Protein AF-A0A853M5Z0-F1 (afdb_monomer_lite)

InterPro domains:
  IPR002789 Helicase HerA, central domain [PF01935] (45-84)
  IPR027417 P-loop containing nucleoside triphosphate hydrolase [G3DSA:3.40.50.300] (29-167)
  IPR027417 P-loop containing nucleoside triphosphate hydrolase [SSF52540] (10-168)

pLDDT: mean 83.66, std 14.55, range [32.97, 98.12]

Secondary structure (DSSP, 8-state):
-PPPPPPPPS-PPPS---HHHHT-TT-EEEETTEEE-GGGSSS--------TTSSHHHHHHHHHHHHHHH-TTPPP----SSS----TT------STT-S----TTPPP--TTT-SHHHHHHHHHHHHHHHTT--HHHHHHHHHHHHHHHHHTT--TT-GGGGGSPPP-HHHHHHHHHHHHHTT-HHHHHHHHHHHHHHTTS-------

Foldseek 3Di:
DDDDDDDDDPDDPPPDDPVVLCVDLVAHDPDPSDHQDCVVDPGSDDDDDDDPPPCSLVSVLSCQQCVCVNVVPDDDDDDDPPPPNDHPDDDDQDQWLPGLDFDFLQQWDLPLVQIFQQNSQLVVLVVLCVVLVDDPVLSVVSSVLSQVQCVVQVGDNVDSVSSPTDGDGVVSSLVSLVVVVVVPDPSSVVSCVRSVVVSSGRDDDDDDD

Structure (mmCIF, N/CA/C/O backbone):
data_AF-A0A853M5Z0-F1
#
_entry.id   AF-A0A853M5Z0-F1
#
loop_
_atom_site.group_PDB
_atom_site.id
_atom_site.type_symbol
_atom_site.label_atom_id
_atom_site.label_alt_id
_atom_site.label_comp_id
_atom_site.label_asym_id
_atom_site.label_entity_id
_atom_site.label_seq_id
_atom_site.pdbx_PDB_ins_code
_atom_site.Cartn_x
_atom_site.Cartn_y
_atom_site.Cartn_z
_atom_site.occupancy
_atom_site.B_iso_or_equiv
_atom_site.auth_seq_id
_atom_site.auth_comp_id
_atom_site.auth_asym_id
_atom_site.auth_atom_id
_atom_site.pdbx_PDB_model_num
ATOM 1 N N . MET A 1 1 ? 6.547 39.159 -34.497 1.00 50.81 1 MET A N 1
ATOM 2 C CA . MET A 1 1 ? 7.902 38.719 -34.100 1.00 50.81 1 MET A CA 1
ATOM 3 C C . MET A 1 1 ? 8.150 37.353 -34.719 1.00 50.81 1 MET A C 1
ATOM 5 O O . MET A 1 1 ? 7.245 36.531 -34.626 1.00 50.81 1 MET A O 1
ATOM 9 N N . PRO A 1 2 ? 9.285 37.117 -35.395 1.00 58.12 2 PRO A N 1
ATOM 10 C CA . PRO A 1 2 ? 9.570 35.815 -35.992 1.00 58.12 2 PRO A CA 1
ATOM 11 C C . PRO A 1 2 ? 9.733 34.763 -34.887 1.00 58.12 2 PRO A C 1
ATOM 13 O O . PRO A 1 2 ? 10.419 35.001 -33.892 1.00 58.12 2 PRO A O 1
ATOM 16 N N . SER A 1 3 ? 9.050 33.627 -35.035 1.00 65.44 3 SER A N 1
ATOM 17 C CA . SER A 1 3 ? 9.100 32.510 -34.090 1.00 65.44 3 SER A CA 1
ATOM 18 C C . SER A 1 3 ? 10.525 31.978 -33.985 1.00 65.44 3 SER A C 1
ATOM 20 O O . SER A 1 3 ? 11.146 31.653 -34.999 1.00 65.44 3 SER A O 1
ATOM 22 N N . LYS A 1 4 ? 11.040 31.884 -32.757 1.00 65.25 4 LYS A N 1
ATOM 23 C CA . LYS A 1 4 ? 12.365 31.327 -32.481 1.00 65.25 4 LYS A CA 1
ATOM 24 C C . LYS A 1 4 ? 12.426 29.887 -33.023 1.00 65.25 4 LYS A C 1
ATOM 26 O O . LYS A 1 4 ? 11.528 29.108 -32.698 1.00 65.25 4 LYS A O 1
ATOM 31 N N . PRO A 1 5 ? 13.427 29.534 -33.847 1.00 76.44 5 PRO A N 1
ATOM 32 C CA . PRO A 1 5 ? 13.523 28.197 -34.418 1.00 76.44 5 PRO A CA 1
ATOM 33 C C . PRO A 1 5 ? 13.713 27.159 -33.310 1.00 76.44 5 PRO A C 1
ATOM 35 O O . PRO A 1 5 ? 14.369 27.428 -32.298 1.00 76.44 5 PRO A O 1
ATOM 38 N N . LEU A 1 6 ? 13.113 25.984 -33.504 1.00 72.62 6 LEU A N 1
ATOM 39 C CA . LEU A 1 6 ? 13.291 24.856 -32.597 1.00 72.62 6 LEU A CA 1
ATOM 40 C C . LEU A 1 6 ? 14.778 24.464 -32.552 1.00 72.62 6 LEU A C 1
ATOM 42 O O . LEU A 1 6 ? 15.448 24.508 -33.589 1.00 72.62 6 LEU A O 1
ATOM 46 N N . PRO A 1 7 ? 15.310 24.099 -31.373 1.00 76.94 7 PRO A N 1
ATOM 47 C CA . PRO A 1 7 ? 16.674 23.609 -31.276 1.00 76.94 7 PRO A CA 1
ATOM 48 C C . PRO A 1 7 ? 16.834 22.330 -32.113 1.00 76.94 7 PRO A C 1
ATOM 50 O O . PRO A 1 7 ? 15.901 21.523 -32.181 1.00 76.94 7 PRO A O 1
ATOM 53 N N . PRO A 1 8 ? 18.000 22.129 -32.749 1.00 72.50 8 PRO A N 1
ATOM 54 C CA . PRO A 1 8 ? 18.264 20.906 -33.489 1.00 72.50 8 PRO A CA 1
ATOM 55 C C . PRO A 1 8 ? 18.197 19.694 -32.543 1.00 72.50 8 PRO A C 1
ATOM 57 O O . PRO A 1 8 ? 18.653 19.790 -31.398 1.00 72.50 8 PRO A O 1
ATOM 60 N N . PRO A 1 9 ? 17.624 18.559 -32.986 1.00 60.12 9 PRO A N 1
ATOM 61 C CA . PRO A 1 9 ? 17.550 17.353 -32.172 1.00 60.12 9 PRO A CA 1
ATOM 62 C C . PRO A 1 9 ? 18.964 16.883 -31.815 1.00 60.12 9 PRO A C 1
ATOM 64 O O . PRO A 1 9 ? 19.778 16.597 -32.689 1.00 60.12 9 PRO A O 1
ATOM 67 N N . VAL A 1 10 ? 19.252 16.833 -30.514 1.00 67.69 10 VAL A N 1
ATOM 68 C CA . VAL A 1 10 ? 20.565 16.431 -29.975 1.00 67.69 10 VAL A CA 1
ATOM 69 C C . VAL A 1 10 ? 20.734 14.910 -30.010 1.00 67.69 10 VAL A C 1
ATOM 71 O O . VAL A 1 10 ? 21.844 14.408 -30.154 1.00 67.69 10 VAL A O 1
ATOM 74 N N . LEU A 1 11 ? 19.628 14.170 -29.912 1.00 54.00 11 LEU A N 1
ATOM 75 C CA . LEU A 1 11 ? 19.619 12.715 -29.994 1.00 54.00 11 LEU A CA 1
ATOM 76 C C . LEU A 1 11 ? 19.384 12.296 -31.445 1.00 54.00 11 LEU A C 1
ATOM 78 O O . LEU A 1 11 ? 18.282 12.453 -31.972 1.00 54.00 11 LEU A O 1
ATOM 82 N N . GLN A 1 12 ? 20.422 11.764 -32.084 1.00 55.47 12 GLN A N 1
ATOM 83 C CA . GLN A 1 12 ? 20.262 11.011 -33.323 1.00 55.47 12 GLN A CA 1
ATOM 84 C C . GLN A 1 12 ? 19.962 9.551 -32.961 1.00 55.47 12 GLN A C 1
ATOM 86 O O . GLN A 1 12 ? 20.641 9.012 -32.085 1.00 55.47 12 GLN A O 1
ATOM 91 N N . PRO A 1 13 ? 18.966 8.896 -33.587 1.00 53.28 13 PRO A N 1
ATOM 92 C CA . PRO A 1 13 ? 18.766 7.463 -33.414 1.00 53.28 13 PRO A CA 1
ATOM 93 C C . PRO A 1 13 ? 20.070 6.734 -33.745 1.00 53.28 13 PRO A C 1
ATOM 95 O O . PRO A 1 13 ? 20.666 6.992 -34.793 1.00 53.28 13 PRO A O 1
ATOM 98 N N . THR A 1 14 ? 20.523 5.850 -32.856 1.00 58.91 14 THR A N 1
ATOM 99 C CA . THR A 1 14 ? 21.695 5.004 -33.096 1.00 58.91 14 THR A CA 1
ATOM 100 C C . THR A 1 14 ? 21.512 4.296 -34.438 1.00 58.91 14 THR A C 1
ATOM 102 O O . THR A 1 14 ? 20.544 3.560 -34.624 1.00 58.91 14 THR A O 1
ATOM 105 N N . GLN A 1 15 ? 22.409 4.562 -35.394 1.00 57.50 15 GLN A N 1
ATOM 106 C CA . GLN A 1 15 ? 22.234 4.204 -36.811 1.00 57.50 15 GLN A CA 1
ATOM 107 C C . GLN A 1 15 ? 22.224 2.688 -37.089 1.00 57.50 15 GLN A C 1
ATOM 109 O O . GLN A 1 15 ? 21.905 2.270 -38.198 1.00 57.50 15 GLN A O 1
ATOM 114 N N . SER A 1 16 ? 22.492 1.856 -36.084 1.00 58.84 16 SER A N 1
ATOM 115 C CA . SER A 1 16 ? 22.237 0.419 -36.129 1.00 58.84 16 SER A CA 1
ATOM 116 C C . SER A 1 16 ? 21.966 -0.096 -34.717 1.00 58.84 16 SER A C 1
ATOM 118 O O . SER A 1 16 ? 22.893 -0.296 -33.934 1.00 58.84 16 SER A O 1
ATOM 120 N N . LEU A 1 17 ? 20.695 -0.292 -34.374 1.00 59.84 17 LEU A N 1
ATOM 121 C CA . LEU A 1 17 ? 20.331 -1.114 -33.223 1.00 59.84 17 LEU A CA 1
ATOM 122 C C . LEU A 1 17 ? 20.592 -2.570 -33.618 1.00 59.84 17 LEU A C 1
ATOM 124 O O . LEU A 1 17 ? 19.877 -3.111 -34.461 1.00 59.84 17 LEU A O 1
ATOM 128 N N . ASP A 1 18 ? 21.625 -3.194 -33.053 1.00 67.31 18 ASP A N 1
ATOM 129 C CA . ASP A 1 18 ? 21.759 -4.644 -33.151 1.00 67.31 18 ASP A CA 1
ATOM 130 C C . ASP A 1 18 ? 20.650 -5.267 -32.298 1.00 67.31 18 ASP A C 1
ATOM 132 O O . ASP A 1 18 ? 20.705 -5.274 -31.069 1.00 67.31 18 ASP A O 1
ATOM 136 N N . LEU A 1 19 ? 19.600 -5.762 -32.958 1.00 65.25 19 LEU A N 1
ATOM 137 C CA . LEU A 1 19 ? 18.455 -6.385 -32.294 1.00 65.25 19 LEU A CA 1
ATOM 138 C C . LEU A 1 19 ? 18.862 -7.603 -31.447 1.00 65.25 19 LEU A C 1
ATOM 140 O O . LEU A 1 19 ? 18.117 -7.995 -30.549 1.00 65.25 19 LEU A O 1
ATOM 144 N N . ASN A 1 20 ? 20.050 -8.175 -31.678 1.00 66.44 20 ASN A N 1
ATOM 145 C CA . ASN A 1 20 ? 20.581 -9.250 -30.847 1.00 66.44 20 ASN A CA 1
ATOM 146 C C . ASN A 1 20 ? 20.963 -8.775 -29.434 1.00 66.44 20 ASN A C 1
ATOM 148 O O . ASN A 1 20 ? 20.887 -9.574 -28.504 1.00 66.44 20 ASN A O 1
ATOM 152 N N . GLU A 1 21 ? 21.302 -7.494 -29.230 1.00 64.75 21 GLU A N 1
ATOM 153 C CA . GLU A 1 21 ? 21.589 -6.950 -27.890 1.00 64.75 21 GLU A CA 1
ATOM 154 C C . GLU A 1 21 ? 20.338 -6.921 -26.995 1.00 64.75 21 GLU A C 1
ATOM 156 O O . GLU A 1 21 ? 20.448 -7.023 -25.774 1.00 64.75 21 GLU A O 1
ATOM 161 N N . PHE A 1 22 ? 19.140 -6.853 -27.584 1.00 62.91 22 PHE A N 1
ATOM 162 C CA . PHE A 1 22 ? 17.874 -6.910 -26.844 1.00 62.91 22 PHE A CA 1
ATOM 163 C C . PHE A 1 22 ? 17.492 -8.332 -26.424 1.00 62.91 22 PHE A C 1
ATOM 165 O O . PHE A 1 22 ? 16.788 -8.514 -25.438 1.00 62.91 22 PHE A O 1
ATOM 172 N N . ASN A 1 23 ? 17.997 -9.348 -27.128 1.00 63.94 23 ASN A N 1
ATOM 173 C CA . ASN A 1 23 ? 17.778 -10.759 -26.809 1.00 63.94 23 ASN A CA 1
ATOM 174 C C . ASN A 1 23 ? 18.947 -11.337 -25.998 1.00 63.94 23 ASN A C 1
ATOM 176 O O . ASN A 1 23 ? 19.405 -12.454 -26.248 1.00 63.94 23 ASN A O 1
ATOM 180 N N . ASN A 1 24 ? 19.455 -10.570 -25.030 1.00 69.38 24 ASN A N 1
ATOM 181 C CA . ASN A 1 24 ? 20.567 -10.999 -24.198 1.00 69.38 24 ASN A CA 1
ATOM 182 C C . ASN A 1 24 ? 20.066 -11.675 -22.904 1.00 69.38 24 ASN A C 1
ATOM 184 O O . ASN A 1 24 ? 19.430 -11.015 -22.080 1.00 69.38 24 ASN A O 1
ATOM 188 N N . PRO A 1 25 ? 20.396 -12.958 -22.647 1.00 69.31 25 PRO A N 1
ATOM 189 C CA . PRO A 1 25 ? 20.029 -13.626 -21.395 1.00 69.31 25 PRO A CA 1
ATOM 190 C C . PRO A 1 25 ? 20.713 -13.020 -20.155 1.00 69.31 25 PRO A C 1
ATOM 192 O O . PRO A 1 25 ? 20.347 -13.354 -19.031 1.00 69.31 25 PRO A O 1
ATOM 195 N N . GLN A 1 26 ? 21.708 -12.142 -20.335 1.00 76.44 26 GLN A N 1
ATOM 196 C CA . GLN A 1 26 ? 22.434 -11.497 -19.242 1.00 76.44 26 GLN A CA 1
ATOM 197 C C . GLN A 1 26 ? 21.585 -10.493 -18.455 1.00 76.44 26 GLN A C 1
ATOM 199 O O . GLN A 1 26 ? 21.905 -10.271 -17.292 1.00 76.44 26 GLN A O 1
ATOM 204 N N . GLY A 1 27 ? 20.524 -9.905 -19.023 1.00 87.94 27 GLY A N 1
ATOM 205 C CA . GLY A 1 27 ? 19.673 -8.926 -18.333 1.00 87.94 27 GLY A CA 1
ATOM 206 C C . GLY A 1 27 ? 18.953 -7.959 -19.274 1.00 87.94 27 GLY A C 1
ATOM 207 O O . GLY A 1 27 ? 19.058 -8.064 -20.491 1.00 87.94 27 GLY A O 1
ATOM 208 N N . ILE A 1 28 ? 18.242 -6.983 -18.706 1.00 90.75 28 ILE A N 1
ATOM 209 C CA . ILE A 1 28 ? 17.547 -5.929 -19.458 1.00 90.75 28 ILE A CA 1
ATOM 210 C C . ILE A 1 28 ? 18.556 -4.860 -19.880 1.00 90.75 28 ILE A C 1
ATOM 212 O O . ILE A 1 28 ? 19.229 -4.283 -19.025 1.00 90.75 28 ILE A O 1
ATOM 216 N N . LEU A 1 29 ? 18.654 -4.571 -21.177 1.00 88.44 29 LEU A N 1
ATOM 217 C CA . LEU A 1 29 ? 19.539 -3.532 -21.707 1.00 88.44 29 LEU A CA 1
ATOM 218 C C . LEU A 1 29 ? 19.079 -2.133 -21.254 1.00 88.44 29 LEU A C 1
ATOM 220 O O . LEU A 1 29 ? 17.962 -1.712 -21.548 1.00 88.44 29 LEU A O 1
ATOM 224 N N . LEU A 1 30 ? 19.954 -1.398 -20.563 1.00 86.38 30 LEU A N 1
ATOM 225 C CA . LEU A 1 30 ? 19.724 -0.011 -20.133 1.00 86.38 30 LEU A CA 1
ATOM 226 C C . LEU A 1 30 ? 20.326 1.035 -21.089 1.00 86.38 30 LEU A C 1
ATOM 228 O O . LEU A 1 30 ? 19.983 2.212 -20.993 1.00 86.38 30 LEU A O 1
ATOM 232 N N . GLY A 1 31 ? 21.218 0.614 -21.990 1.00 81.50 31 GLY A N 1
ATOM 233 C CA . GLY A 1 31 ? 21.988 1.468 -22.905 1.00 81.50 31 GLY A CA 1
ATOM 234 C C . GLY A 1 31 ? 23.485 1.149 -22.849 1.00 81.50 31 GLY A C 1
ATOM 235 O O . GLY A 1 31 ? 23.947 0.587 -21.863 1.00 81.50 31 GLY A O 1
ATOM 236 N N . ASP A 1 32 ? 24.240 1.460 -23.907 1.00 81.12 32 ASP A N 1
ATOM 237 C CA . ASP A 1 32 ? 25.709 1.321 -23.982 1.00 81.12 32 ASP A CA 1
ATOM 238 C C . ASP A 1 32 ? 26.273 -0.013 -23.443 1.00 81.12 32 ASP A C 1
ATOM 240 O O . ASP A 1 32 ? 27.247 -0.039 -22.691 1.00 81.12 32 ASP A O 1
ATOM 244 N N . LYS A 1 33 ? 25.649 -1.145 -23.808 1.00 79.12 33 LYS A N 1
ATOM 245 C CA . LYS A 1 33 ? 26.007 -2.501 -23.328 1.00 79.12 33 LYS A CA 1
ATOM 246 C C . LYS A 1 33 ? 25.943 -2.674 -21.801 1.00 79.12 33 LYS A C 1
ATOM 248 O O . LYS A 1 33 ? 26.537 -3.603 -21.254 1.00 79.12 33 LYS A O 1
ATOM 253 N N . CYS A 1 34 ? 25.209 -1.809 -21.110 1.00 85.19 34 CYS A N 1
ATOM 254 C CA . CYS A 1 34 ? 24.878 -1.942 -19.700 1.00 85.19 34 CYS A CA 1
ATOM 255 C C . CYS A 1 34 ? 23.594 -2.761 -19.552 1.00 85.19 34 CYS A C 1
ATOM 257 O O . CYS A 1 34 ? 22.547 -2.386 -20.083 1.00 85.19 34 CYS A O 1
ATOM 259 N N . TYR A 1 35 ? 23.669 -3.865 -18.811 1.00 89.56 35 TYR A N 1
ATOM 260 C CA . TYR A 1 35 ? 22.543 -4.764 -18.578 1.00 89.56 35 TYR A CA 1
ATOM 261 C C . TYR A 1 35 ? 22.184 -4.787 -17.099 1.00 89.56 35 TYR A C 1
ATOM 263 O O . TYR A 1 35 ? 23.051 -4.922 -16.235 1.00 89.56 35 TYR A O 1
ATOM 271 N N . TRP A 1 36 ? 20.892 -4.698 -16.810 1.00 91.25 36 TRP A N 1
ATOM 272 C CA . TRP A 1 36 ? 20.363 -4.851 -15.469 1.00 91.25 36 TRP A CA 1
ATOM 273 C C . TRP A 1 36 ? 19.709 -6.217 -15.297 1.00 91.25 36 TRP A C 1
ATOM 275 O O . TRP A 1 36 ? 18.723 -6.549 -15.955 1.00 91.25 36 TRP A O 1
ATOM 285 N N . ASN A 1 37 ? 20.261 -7.006 -14.377 1.00 91.75 37 ASN A N 1
ATOM 286 C CA . ASN A 1 37 ? 19.732 -8.306 -13.999 1.00 91.75 37 ASN A CA 1
ATOM 287 C C . ASN A 1 37 ? 19.536 -8.363 -12.482 1.00 91.75 37 ASN A C 1
ATOM 289 O O . ASN A 1 37 ? 20.517 -8.515 -11.748 1.00 91.75 37 ASN A O 1
ATOM 293 N N . PRO A 1 38 ? 18.290 -8.255 -11.989 1.00 91.12 38 PRO A N 1
ATOM 294 C CA . PRO A 1 38 ? 18.030 -8.261 -10.556 1.00 91.12 38 PRO A CA 1
ATOM 295 C C . PRO A 1 38 ? 18.420 -9.579 -9.872 1.00 91.12 38 PRO A C 1
ATOM 297 O O . PRO A 1 38 ? 18.648 -9.565 -8.669 1.00 91.12 38 PRO A O 1
ATOM 300 N N . ALA A 1 39 ? 18.536 -10.697 -10.602 1.00 90.19 39 ALA A N 1
ATOM 301 C CA . ALA A 1 39 ? 18.907 -11.994 -10.033 1.00 90.19 39 ALA A CA 1
ATOM 302 C C . ALA A 1 39 ? 20.413 -12.139 -9.749 1.00 90.19 39 ALA A C 1
ATOM 304 O O . ALA A 1 39 ? 20.808 -13.031 -9.003 1.00 90.19 39 ALA A O 1
ATOM 305 N N . LEU A 1 40 ? 21.252 -11.271 -10.325 1.00 90.75 40 LEU A N 1
ATOM 306 C CA . LEU A 1 40 ? 22.704 -11.261 -10.102 1.00 90.75 40 LEU A CA 1
ATOM 307 C C . LEU A 1 40 ? 23.136 -10.236 -9.042 1.00 90.75 40 LEU A C 1
ATOM 309 O O . LEU A 1 40 ? 24.326 -10.101 -8.759 1.00 90.75 40 LEU A O 1
ATOM 313 N N . LEU A 1 41 ? 22.186 -9.496 -8.465 1.00 89.25 41 LEU A N 1
ATOM 314 C CA . LEU A 1 41 ? 22.443 -8.424 -7.511 1.00 89.25 41 LEU A CA 1
ATOM 315 C C . LEU A 1 41 ? 21.927 -8.808 -6.118 1.00 89.25 41 LEU A C 1
ATOM 317 O O . LEU A 1 41 ? 20.848 -9.386 -6.014 1.00 89.25 41 LEU A O 1
ATOM 321 N N . PRO A 1 42 ? 22.620 -8.414 -5.032 1.00 89.81 42 PRO A N 1
ATOM 322 C CA . PRO A 1 42 ? 22.097 -8.582 -3.676 1.00 89.81 42 PRO A CA 1
ATOM 323 C C . PRO A 1 42 ? 20.735 -7.903 -3.473 1.00 89.81 42 PRO A C 1
ATOM 325 O O . PRO A 1 42 ? 19.900 -8.412 -2.735 1.00 89.81 42 PRO A O 1
ATOM 328 N N . ASN A 1 43 ? 20.513 -6.766 -4.145 1.00 89.62 43 ASN A N 1
ATOM 329 C CA . ASN A 1 43 ? 19.241 -6.051 -4.181 1.00 89.62 43 ASN A CA 1
ATOM 330 C C . ASN A 1 43 ? 18.931 -5.623 -5.621 1.00 89.62 43 ASN A C 1
ATOM 332 O O . ASN A 1 43 ? 19.670 -4.835 -6.211 1.00 89.62 43 ASN A O 1
ATOM 336 N N . GLY A 1 44 ? 17.808 -6.083 -6.169 1.00 90.00 44 GLY A N 1
ATOM 337 C CA . GLY A 1 44 ? 17.330 -5.719 -7.507 1.00 90.00 44 GLY A CA 1
ATOM 338 C C . GLY A 1 44 ? 16.602 -4.371 -7.560 1.00 90.00 44 GLY A C 1
ATOM 339 O O . GLY A 1 44 ? 15.566 -4.269 -8.206 1.00 90.00 44 GLY A O 1
ATOM 340 N N . HIS A 1 45 ? 17.058 -3.350 -6.833 1.00 92.75 45 HIS A N 1
ATOM 341 C CA . HIS A 1 45 ? 16.426 -2.026 -6.850 1.00 92.75 45 HIS A CA 1
ATOM 342 C C . HIS A 1 45 ? 17.048 -1.128 -7.921 1.00 92.75 45 HIS A C 1
ATOM 344 O O . HIS A 1 45 ? 18.255 -1.167 -8.148 1.00 92.75 45 HIS A O 1
ATOM 350 N N . VAL A 1 46 ? 16.222 -0.291 -8.554 1.00 91.56 46 VAL A N 1
ATOM 351 C CA . VAL A 1 46 ? 16.649 0.686 -9.565 1.00 91.56 46 VAL A CA 1
ATOM 352 C C . VAL A 1 46 ? 16.094 2.055 -9.198 1.00 91.56 46 VAL A C 1
ATOM 354 O O . VAL A 1 46 ? 14.919 2.181 -8.857 1.00 91.56 46 VAL A O 1
ATOM 357 N N . ALA A 1 47 ? 16.934 3.084 -9.297 1.00 92.94 47 ALA A N 1
ATOM 358 C CA . ALA A 1 47 ? 16.531 4.481 -9.197 1.00 92.94 47 ALA A CA 1
ATOM 359 C C . ALA A 1 47 ? 16.776 5.173 -10.544 1.00 92.94 47 ALA A C 1
ATOM 361 O O . ALA A 1 47 ? 17.903 5.201 -11.030 1.00 92.94 47 ALA A O 1
ATOM 362 N N . ILE A 1 48 ? 15.722 5.737 -11.140 1.00 92.50 48 ILE A N 1
ATOM 363 C CA . ILE A 1 48 ? 15.792 6.460 -12.417 1.00 92.50 48 ILE A CA 1
ATOM 364 C C . ILE A 1 48 ? 15.644 7.953 -12.126 1.00 92.50 48 ILE A C 1
ATOM 366 O O . ILE A 1 48 ? 14.595 8.403 -11.662 1.00 92.50 48 ILE A O 1
ATOM 370 N N . ILE A 1 49 ? 16.691 8.730 -12.398 1.00 94.00 49 ILE A N 1
ATOM 371 C CA . ILE A 1 49 ? 16.760 10.157 -12.065 1.00 94.00 49 ILE A CA 1
ATOM 372 C C . ILE A 1 49 ? 17.005 10.953 -13.345 1.00 94.00 49 ILE A C 1
ATOM 374 O O . ILE A 1 49 ? 17.851 10.599 -14.158 1.00 94.00 49 ILE A O 1
ATOM 378 N N . GLY A 1 50 ? 16.262 12.042 -13.526 1.00 92.56 50 GLY A N 1
ATOM 379 C CA . GLY A 1 50 ? 16.408 12.908 -14.690 1.00 92.56 50 GLY A CA 1
ATOM 380 C C . GLY A 1 50 ? 15.392 14.043 -14.704 1.00 92.56 50 GLY A C 1
ATOM 381 O O . GLY A 1 50 ? 14.361 13.992 -14.024 1.00 92.56 50 GLY A O 1
ATOM 382 N N . THR A 1 51 ? 15.671 15.078 -15.490 1.00 92.81 51 THR A N 1
ATOM 383 C CA . THR A 1 51 ? 14.788 16.238 -15.674 1.00 92.81 51 THR A CA 1
ATOM 384 C C . THR A 1 51 ? 13.490 15.857 -16.397 1.00 92.81 51 THR A C 1
ATOM 386 O O . THR A 1 51 ? 13.323 14.739 -16.895 1.00 92.81 51 THR A O 1
ATOM 389 N N . SER A 1 52 ? 12.500 16.753 -16.412 1.00 89.38 52 SER A N 1
ATOM 390 C CA . SER A 1 52 ? 11.287 16.527 -17.211 1.00 89.38 52 SER A CA 1
ATOM 391 C C . SER A 1 52 ? 11.649 16.338 -18.690 1.00 89.38 52 SER A C 1
ATOM 393 O O . SER A 1 52 ? 12.524 17.034 -19.199 1.00 89.38 52 SER A O 1
ATOM 395 N N . GLY A 1 53 ? 11.020 15.368 -19.360 1.00 89.75 53 GLY A N 1
ATOM 396 C CA . GLY A 1 53 ? 11.318 15.023 -20.756 1.00 89.75 53 GLY A CA 1
ATOM 397 C C . GLY A 1 53 ? 12.572 14.167 -20.984 1.00 89.75 53 GLY A C 1
ATOM 398 O O . GLY A 1 53 ? 12.829 13.784 -22.117 1.00 89.75 53 GLY A O 1
ATOM 399 N N . SER A 1 54 ? 13.328 13.794 -19.943 1.00 91.25 54 SER A N 1
ATOM 400 C CA . SER A 1 54 ? 14.566 13.003 -20.090 1.00 91.25 54 SER A CA 1
ATOM 401 C C . SER A 1 54 ? 14.357 11.510 -20.400 1.00 91.25 54 SER A C 1
ATOM 403 O O . SER A 1 54 ? 15.317 10.749 -20.365 1.00 91.25 54 SER A O 1
ATOM 405 N N . GLY A 1 55 ? 13.113 11.060 -20.606 1.00 91.19 55 GLY A N 1
ATOM 406 C CA . GLY A 1 55 ? 12.799 9.657 -20.904 1.00 91.19 55 GLY A CA 1
ATOM 407 C C . GLY A 1 55 ? 12.533 8.741 -19.700 1.00 91.19 55 GLY A C 1
ATOM 408 O O . GLY A 1 55 ? 12.391 7.544 -19.903 1.00 91.19 55 GLY A O 1
ATOM 409 N N . LYS A 1 56 ? 12.392 9.260 -18.467 1.00 93.12 56 LYS A N 1
ATOM 410 C CA . LYS A 1 56 ? 12.146 8.432 -17.258 1.00 93.12 56 LYS A CA 1
ATOM 411 C C . LYS A 1 56 ? 10.981 7.446 -17.409 1.00 93.12 56 LYS A C 1
ATOM 413 O O . LYS A 1 56 ? 11.150 6.264 -17.128 1.00 93.12 56 LYS A O 1
ATOM 418 N N . THR A 1 57 ? 9.822 7.931 -17.867 1.00 91.88 57 THR A N 1
ATOM 419 C CA . THR A 1 57 ? 8.639 7.100 -18.140 1.00 91.88 57 THR A CA 1
ATOM 420 C C . THR A 1 57 ? 8.979 6.003 -19.146 1.00 91.88 57 THR A C 1
ATOM 422 O O . THR A 1 57 ? 8.685 4.841 -18.897 1.00 91.88 57 THR A O 1
ATOM 425 N N . GLN A 1 58 ? 9.666 6.343 -20.241 1.00 91.50 58 GLN A N 1
ATOM 426 C CA . GLN A 1 58 ? 10.032 5.383 -21.282 1.00 91.50 58 GLN A C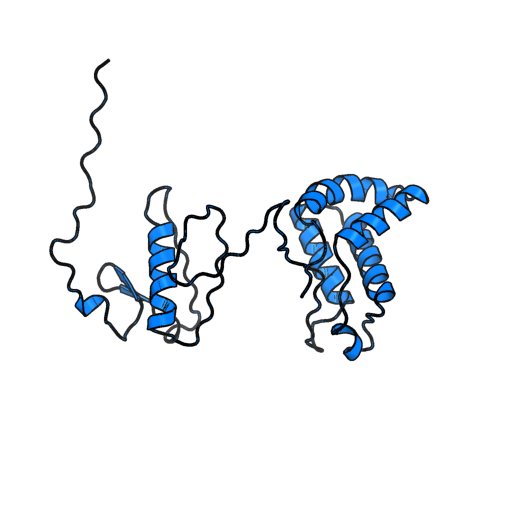A 1
ATOM 427 C C . GLN A 1 58 ? 10.987 4.300 -20.764 1.00 91.50 58 GLN A C 1
ATOM 429 O O . GLN A 1 58 ? 10.805 3.125 -21.074 1.00 91.50 58 GLN A O 1
ATOM 434 N N . THR A 1 59 ? 11.968 4.671 -19.936 1.00 92.00 59 THR A N 1
ATOM 435 C CA . THR A 1 59 ? 12.864 3.708 -19.283 1.00 92.00 59 THR A CA 1
ATOM 436 C C . THR A 1 59 ? 12.095 2.788 -18.336 1.00 92.00 59 THR A C 1
ATOM 438 O O . THR A 1 59 ? 12.313 1.579 -18.354 1.00 92.00 59 THR A O 1
ATOM 441 N N . LEU A 1 60 ? 11.163 3.325 -17.538 1.00 92.88 60 LEU A N 1
ATOM 442 C CA . LEU A 1 60 ? 10.346 2.517 -16.629 1.00 92.88 60 LEU A CA 1
ATOM 443 C C . LEU A 1 60 ? 9.431 1.547 -17.394 1.00 92.88 60 LEU A C 1
ATOM 445 O O . LEU A 1 60 ? 9.358 0.376 -17.024 1.00 92.88 60 LEU A O 1
ATOM 449 N N . LYS A 1 61 ? 8.808 2.000 -18.491 1.00 92.12 61 LYS A N 1
ATOM 450 C CA . LYS A 1 61 ? 8.028 1.145 -19.396 1.00 92.12 61 LYS A CA 1
ATOM 451 C C . LYS A 1 61 ? 8.870 0.017 -19.974 1.00 92.12 61 LYS A C 1
ATOM 453 O O . LYS A 1 61 ? 8.440 -1.128 -19.929 1.00 92.12 61 LYS A O 1
ATOM 458 N N . ALA A 1 62 ? 10.062 0.326 -20.489 1.00 90.62 62 ALA A N 1
ATOM 459 C CA . ALA A 1 62 ? 10.962 -0.674 -21.059 1.00 90.62 62 ALA A CA 1
ATOM 460 C C . ALA A 1 62 ? 11.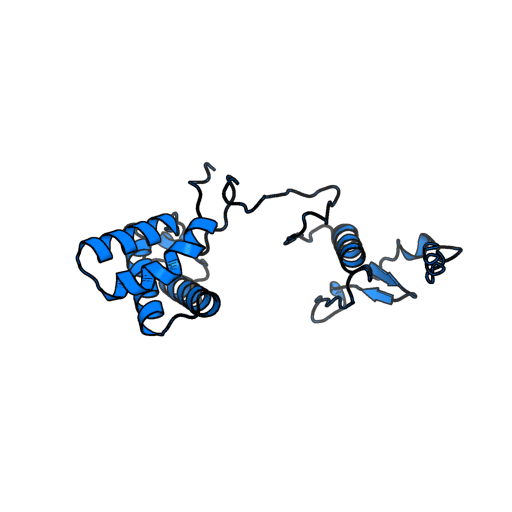342 -1.738 -20.017 1.00 90.62 62 ALA A C 1
ATOM 462 O O . ALA A 1 62 ? 11.214 -2.930 -20.278 1.00 90.62 62 ALA A O 1
ATOM 463 N N . LEU A 1 63 ? 11.704 -1.319 -18.799 1.00 92.62 63 LEU A N 1
ATOM 464 C CA . LEU A 1 63 ? 11.966 -2.242 -17.692 1.00 92.62 63 LEU A CA 1
ATOM 465 C C . LEU A 1 63 ? 10.750 -3.118 -17.370 1.00 92.62 63 LEU A C 1
ATOM 467 O O . LEU A 1 63 ? 10.868 -4.338 -17.278 1.00 92.62 63 LEU A O 1
ATOM 471 N N . ALA A 1 64 ? 9.576 -2.510 -17.200 1.00 92.69 64 ALA A N 1
ATOM 472 C CA . ALA A 1 64 ? 8.355 -3.235 -16.869 1.00 92.69 64 ALA A CA 1
ATOM 473 C C . ALA A 1 64 ? 7.914 -4.189 -17.993 1.00 92.69 64 ALA A C 1
ATOM 475 O O . ALA A 1 64 ? 7.361 -5.251 -17.710 1.00 92.69 64 ALA A O 1
ATOM 476 N N . TYR A 1 65 ? 8.178 -3.837 -19.250 1.00 91.38 65 TYR A N 1
ATOM 477 C CA . TYR A 1 65 ? 7.906 -4.667 -20.417 1.00 91.38 65 TYR A CA 1
ATOM 478 C C . TYR A 1 65 ? 8.847 -5.880 -20.506 1.00 91.38 65 TYR A C 1
ATOM 480 O O . TYR A 1 65 ? 8.388 -6.995 -20.752 1.00 91.38 65 TYR A O 1
ATOM 488 N N . GLU A 1 66 ? 10.144 -5.688 -20.249 1.00 90.88 66 GLU A N 1
ATOM 489 C CA . GLU A 1 66 ? 11.169 -6.733 -20.382 1.00 90.88 66 GLU A CA 1
ATOM 490 C C . GLU A 1 66 ? 11.237 -7.689 -19.179 1.00 90.88 66 GLU A C 1
ATOM 492 O O . GLU A 1 66 ? 11.482 -8.885 -19.341 1.00 90.88 66 GLU A O 1
ATOM 497 N N . LEU A 1 67 ? 10.956 -7.209 -17.961 1.00 91.31 67 LEU A N 1
ATOM 498 C CA . LEU A 1 67 ? 10.986 -8.014 -16.731 1.00 91.31 67 LEU A CA 1
ATOM 499 C C . LEU A 1 67 ? 10.284 -9.385 -16.826 1.00 91.31 67 LEU A C 1
ATOM 501 O O . LEU A 1 67 ? 10.919 -10.379 -16.483 1.00 91.31 67 LEU A O 1
ATOM 505 N N . PRO A 1 68 ? 9.021 -9.508 -17.275 1.00 90.56 68 PRO A N 1
ATOM 506 C CA . PRO A 1 68 ? 8.369 -10.815 -17.401 1.00 90.56 68 PRO A CA 1
ATOM 507 C C . PRO A 1 68 ? 8.977 -11.711 -18.480 1.00 90.56 68 PRO A C 1
ATOM 509 O O . PRO A 1 68 ? 8.809 -12.924 -18.408 1.00 90.56 68 PRO A O 1
ATOM 512 N N . ARG A 1 69 ? 9.658 -11.142 -19.481 1.00 88.12 69 ARG A N 1
ATOM 513 C CA . ARG A 1 69 ? 10.275 -11.908 -20.572 1.00 88.12 69 ARG A CA 1
ATOM 514 C C . ARG A 1 69 ? 11.509 -12.651 -20.067 1.00 88.12 69 ARG A C 1
ATOM 516 O O . ARG A 1 69 ? 11.721 -13.799 -20.443 1.00 88.12 69 ARG A O 1
ATOM 523 N N . LEU A 1 70 ? 12.271 -12.025 -19.169 1.00 88.62 70 LEU A N 1
ATOM 524 C CA . LEU A 1 70 ? 13.429 -12.639 -18.510 1.00 88.62 70 LEU A CA 1
ATOM 525 C C . LEU A 1 70 ? 13.053 -13.422 -17.244 1.00 88.62 70 LEU A C 1
ATOM 527 O O . LEU A 1 70 ? 13.680 -14.431 -16.930 1.00 88.62 70 LEU A O 1
ATOM 531 N N . PHE A 1 71 ? 12.016 -12.986 -16.524 1.00 90.19 71 PHE A N 1
ATOM 532 C CA . PHE A 1 71 ? 11.554 -13.595 -15.276 1.00 90.19 71 PHE A CA 1
ATOM 533 C C . PHE A 1 71 ? 10.056 -13.927 -15.366 1.00 90.19 71 PHE A C 1
ATOM 535 O O . PHE A 1 71 ? 9.235 -13.181 -14.830 1.00 90.19 71 PHE A O 1
ATOM 542 N N . PRO A 1 72 ? 9.669 -15.061 -15.982 1.00 89.00 72 PRO A N 1
ATOM 543 C CA . PRO A 1 72 ? 8.264 -15.390 -16.268 1.00 89.00 72 PRO A CA 1
ATOM 544 C C . PRO A 1 72 ? 7.319 -15.367 -15.059 1.00 89.00 72 PRO A C 1
ATOM 546 O O . PRO A 1 72 ? 6.128 -15.108 -15.200 1.00 89.00 72 PRO A O 1
ATOM 549 N N . ASN A 1 73 ? 7.847 -15.608 -13.857 1.00 90.19 73 ASN A N 1
ATOM 550 C CA . ASN A 1 73 ? 7.068 -15.654 -12.618 1.00 90.19 73 ASN A CA 1
ATOM 551 C C . ASN A 1 73 ? 7.001 -14.306 -11.874 1.00 90.19 73 ASN A C 1
ATOM 553 O O . ASN A 1 73 ? 6.422 -14.239 -10.786 1.00 90.19 73 ASN A O 1
ATOM 557 N N . ILE A 1 74 ? 7.603 -13.234 -12.405 1.00 90.81 74 ILE A N 1
ATOM 558 C CA . ILE A 1 74 ? 7.607 -11.931 -11.737 1.00 90.81 74 ILE A CA 1
ATOM 559 C C . ILE A 1 74 ? 6.226 -11.273 -11.808 1.00 90.81 74 ILE A C 1
ATOM 561 O O . ILE A 1 74 ? 5.609 -11.155 -12.868 1.00 90.81 74 ILE A O 1
ATOM 565 N N . LYS A 1 75 ? 5.738 -10.793 -10.661 1.00 91.56 75 LYS A N 1
ATOM 566 C CA . LYS A 1 75 ? 4.520 -9.978 -10.593 1.00 91.56 75 LYS A CA 1
ATOM 567 C C . LYS A 1 75 ? 4.890 -8.506 -10.710 1.00 91.56 75 LYS A C 1
ATOM 569 O O . LYS A 1 75 ? 5.773 -8.034 -9.999 1.00 91.56 75 LYS A O 1
ATOM 574 N N . ARG A 1 76 ? 4.189 -7.778 -11.580 1.00 91.44 76 ARG A N 1
ATOM 575 C CA . ARG A 1 76 ? 4.347 -6.328 -11.744 1.00 91.44 76 ARG A CA 1
ATOM 576 C C . ARG A 1 76 ? 3.194 -5.609 -11.062 1.00 91.44 76 ARG A C 1
ATOM 578 O O . ARG A 1 76 ? 2.037 -5.912 -11.334 1.00 91.44 76 ARG A O 1
ATOM 585 N N . ILE A 1 77 ? 3.523 -4.666 -10.187 1.00 93.44 77 ILE A N 1
ATOM 586 C CA . ILE A 1 77 ? 2.574 -3.723 -9.593 1.00 93.44 77 ILE A CA 1
ATOM 587 C C . ILE A 1 77 ? 3.091 -2.334 -9.940 1.00 93.44 77 ILE A C 1
ATOM 589 O O . ILE A 1 77 ? 4.235 -2.009 -9.625 1.00 93.44 77 ILE A O 1
ATOM 593 N N . ILE A 1 78 ? 2.266 -1.545 -10.620 1.00 92.25 78 ILE A N 1
ATOM 594 C CA . ILE A 1 78 ? 2.636 -0.224 -11.122 1.00 92.25 78 ILE A CA 1
ATOM 595 C C . ILE A 1 78 ? 1.715 0.800 -10.472 1.00 92.25 78 ILE A C 1
ATOM 597 O O . ILE A 1 78 ? 0.495 0.648 -10.494 1.00 92.25 78 ILE A O 1
ATOM 601 N N . ILE A 1 79 ? 2.315 1.828 -9.875 1.00 92.81 79 ILE A N 1
ATOM 602 C CA . ILE A 1 79 ? 1.602 2.995 -9.356 1.00 92.81 79 ILE A CA 1
ATOM 603 C C . ILE A 1 79 ? 1.784 4.102 -10.388 1.00 92.81 79 ILE A C 1
ATOM 605 O O . ILE A 1 79 ? 2.842 4.728 -10.451 1.00 92.81 79 ILE A O 1
ATOM 609 N N . ASP A 1 80 ? 0.763 4.299 -11.214 1.00 91.50 80 ASP A N 1
ATOM 610 C CA . ASP A 1 80 ? 0.777 5.270 -12.302 1.00 91.50 80 ASP A CA 1
ATOM 611 C C . ASP A 1 80 ? -0.087 6.488 -11.948 1.00 91.50 80 ASP A C 1
ATOM 613 O O . ASP A 1 80 ? -1.311 6.403 -11.861 1.00 91.50 80 ASP A O 1
ATOM 617 N N . TYR A 1 81 ? 0.566 7.627 -11.716 1.00 87.25 81 TYR A N 1
ATOM 618 C CA . TYR A 1 81 ? -0.104 8.891 -11.401 1.00 87.25 81 TYR A CA 1
ATOM 619 C C . TYR A 1 81 ? -0.570 9.657 -12.643 1.00 87.25 81 TYR A C 1
ATOM 621 O O . TYR A 1 81 ? -1.436 10.523 -12.523 1.00 87.25 81 TYR A O 1
ATOM 629 N N . HIS A 1 82 ? 0.016 9.386 -13.810 1.00 87.12 82 HIS A N 1
ATOM 630 C CA . HIS A 1 82 ? -0.246 10.132 -15.041 1.00 87.12 82 HIS A CA 1
ATOM 631 C C . HIS A 1 82 ? -1.101 9.347 -16.038 1.00 87.12 82 HIS A C 1
ATOM 633 O O . HIS A 1 82 ? -1.642 9.950 -16.961 1.00 87.12 82 HIS A O 1
ATOM 639 N N . GLY A 1 83 ? -1.263 8.040 -15.823 1.00 86.69 83 GLY A N 1
ATOM 640 C CA . GLY A 1 83 ? -1.925 7.145 -16.767 1.00 86.69 83 GLY A CA 1
ATOM 641 C C . GLY A 1 83 ? -1.107 6.966 -18.042 1.00 86.69 83 GLY A C 1
ATOM 642 O O . GLY A 1 83 ? -1.683 6.721 -19.094 1.00 86.69 83 GLY A O 1
ATOM 643 N N . ASP A 1 84 ? 0.208 7.178 -17.968 1.00 87.94 84 ASP A N 1
ATOM 644 C CA . ASP A 1 84 ? 1.089 7.225 -19.124 1.00 87.94 84 ASP A CA 1
ATOM 645 C C . ASP A 1 84 ? 1.920 5.956 -19.292 1.00 87.94 84 ASP A C 1
ATOM 647 O O . ASP A 1 84 ? 2.783 5.969 -20.159 1.00 87.94 84 ASP A O 1
ATOM 651 N N . GLN A 1 85 ? 1.702 4.881 -18.518 1.00 88.94 85 GLN A N 1
ATOM 652 C CA . GLN A 1 85 ? 2.468 3.626 -18.616 1.00 88.94 85 GLN A CA 1
ATOM 653 C C . GLN A 1 85 ? 2.001 2.712 -19.760 1.00 88.94 85 GLN A C 1
ATOM 655 O O . GLN A 1 85 ? 2.843 2.307 -20.564 1.00 88.94 85 GLN A O 1
ATOM 660 N N . GLU A 1 86 ? 0.695 2.462 -19.894 1.00 87.88 86 GLU A N 1
ATOM 661 C CA . GLU A 1 86 ? 0.050 1.771 -21.031 1.00 87.88 86 GLU A CA 1
ATOM 662 C C . GLU A 1 86 ? 0.777 0.486 -21.492 1.00 87.88 86 GLU A C 1
ATOM 664 O O . GLU A 1 86 ? 1.216 0.372 -22.641 1.00 87.88 86 GLU A O 1
ATOM 669 N N . LEU A 1 87 ? 0.970 -0.488 -20.596 1.00 90.56 87 LEU A N 1
ATOM 670 C CA . LEU A 1 87 ? 1.600 -1.763 -20.964 1.00 90.56 87 LEU A CA 1
ATOM 671 C C . LEU A 1 87 ? 0.593 -2.718 -21.643 1.00 90.56 87 LEU A C 1
ATOM 673 O O . LEU A 1 87 ? -0.563 -2.758 -21.235 1.00 90.56 87 LEU A O 1
ATOM 677 N N . PRO A 1 88 ? 1.010 -3.572 -22.604 1.00 87.19 88 PRO A N 1
ATOM 678 C CA . PRO A 1 88 ? 0.079 -4.403 -23.386 1.00 87.19 88 PRO A CA 1
ATOM 679 C C . PRO A 1 88 ? -0.838 -5.348 -22.586 1.00 87.19 88 PRO A C 1
ATOM 681 O O . PRO A 1 88 ? -1.958 -5.604 -23.014 1.00 87.19 88 PRO A O 1
ATOM 684 N N . ASP A 1 89 ? -0.381 -5.844 -21.430 1.00 85.56 89 ASP A N 1
ATOM 685 C CA . ASP A 1 89 ? -1.083 -6.864 -20.626 1.00 85.56 89 ASP A CA 1
ATOM 686 C C . ASP A 1 89 ? -1.524 -6.349 -19.243 1.00 85.56 89 ASP A C 1
ATOM 688 O O . ASP A 1 89 ? -1.663 -7.120 -18.286 1.00 85.56 89 ASP A O 1
ATOM 692 N N . GLU A 1 90 ? -1.666 -5.034 -19.077 1.00 88.56 90 GLU A N 1
ATOM 693 C CA . GLU A 1 90 ? -2.008 -4.470 -17.775 1.00 88.56 90 GLU A CA 1
ATOM 694 C C . GLU A 1 90 ? -3.486 -4.647 -17.405 1.00 88.56 90 GLU A C 1
ATOM 696 O O . GLU A 1 90 ? -4.399 -4.564 -18.226 1.00 88.56 90 GLU A O 1
ATOM 701 N N . LYS A 1 91 ? -3.728 -4.871 -16.110 1.00 91.44 91 LYS A N 1
ATOM 702 C CA . LYS A 1 91 ? -5.052 -4.735 -15.500 1.00 91.44 91 LYS A CA 1
ATOM 703 C C . LYS A 1 91 ? -5.059 -3.454 -14.683 1.00 91.44 91 LYS A C 1
ATOM 705 O O . LYS A 1 91 ? -4.468 -3.407 -13.605 1.00 91.44 91 LYS A O 1
ATOM 710 N N . CYS A 1 92 ? -5.721 -2.432 -15.208 1.00 89.81 92 CYS A N 1
ATOM 711 C CA . CYS A 1 92 ? -5.783 -1.119 -14.581 1.00 89.81 92 CYS A CA 1
ATOM 712 C C . CYS A 1 92 ? -6.948 -1.020 -13.598 1.00 89.81 92 CYS A C 1
ATOM 714 O O . CYS A 1 92 ? -8.109 -1.202 -13.958 1.00 89.81 92 CYS A O 1
ATOM 716 N N . PHE A 1 93 ? -6.626 -0.667 -12.356 1.00 89.38 93 PHE A N 1
ATOM 717 C CA . PHE A 1 93 ? -7.602 -0.342 -11.323 1.00 89.38 93 PHE A CA 1
ATOM 718 C C . PHE A 1 93 ? -7.488 1.150 -11.027 1.00 89.38 93 PHE A C 1
ATOM 720 O O . PHE A 1 93 ? -6.559 1.583 -10.348 1.00 89.38 93 PHE A O 1
ATOM 727 N N . SER A 1 94 ? -8.413 1.954 -11.559 1.00 87.44 94 SER A N 1
ATOM 728 C CA . SER A 1 94 ? -8.439 3.388 -11.250 1.00 87.44 94 SER A CA 1
ATOM 729 C C . SER A 1 94 ? -8.646 3.582 -9.749 1.00 87.44 94 SER A C 1
ATOM 731 O O . SER A 1 94 ? -9.529 2.958 -9.167 1.00 87.44 94 SER A O 1
ATOM 733 N N 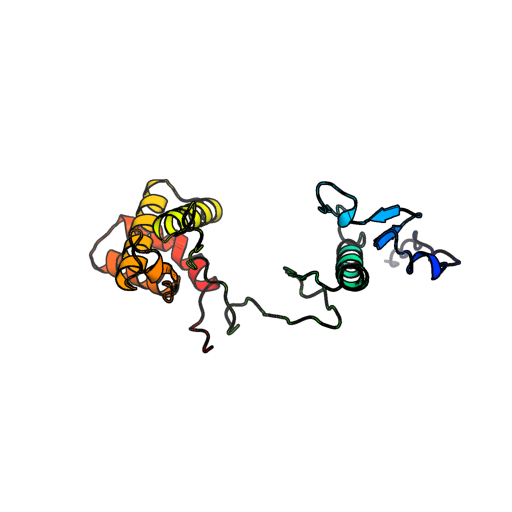. LEU A 1 95 ? -7.868 4.454 -9.114 1.00 84.69 95 LEU A N 1
ATOM 734 C CA . LEU A 1 95 ? -8.089 4.881 -7.732 1.00 84.69 95 LEU A CA 1
ATOM 735 C C . LEU A 1 95 ? -8.532 6.345 -7.760 1.00 84.69 95 LEU A C 1
ATOM 737 O O . LEU A 1 95 ? -7.727 7.266 -7.663 1.00 84.69 95 LEU A O 1
ATOM 741 N N . SER A 1 96 ? -9.829 6.555 -7.961 1.00 79.94 96 SER A N 1
ATOM 742 C CA . SER A 1 96 ? -10.465 7.876 -7.998 1.00 79.94 96 SER A CA 1
ATOM 743 C C . SER A 1 96 ? -11.752 7.864 -7.173 1.00 79.94 96 SER A C 1
ATOM 745 O O . SER A 1 96 ? -12.273 6.797 -6.855 1.00 79.94 96 SER A O 1
ATOM 747 N N . MET A 1 97 ? -12.305 9.036 -6.840 1.00 68.75 97 MET A N 1
ATOM 748 C CA . MET A 1 97 ? -13.521 9.135 -6.005 1.00 68.75 97 MET A CA 1
ATOM 749 C C . MET A 1 97 ? -14.753 8.434 -6.607 1.00 68.75 97 MET A C 1
ATOM 751 O O . MET A 1 97 ? -15.684 8.082 -5.880 1.00 68.75 97 MET A O 1
ATOM 755 N N . ASN A 1 98 ? -14.761 8.246 -7.929 1.00 74.94 98 ASN A N 1
ATOM 756 C CA . ASN A 1 98 ? -15.836 7.577 -8.662 1.00 74.94 98 ASN A CA 1
ATOM 757 C C . ASN A 1 98 ? -15.490 6.126 -9.021 1.00 74.94 98 ASN A C 1
ATOM 759 O O . ASN A 1 98 ? -16.294 5.449 -9.658 1.00 74.94 98 ASN A O 1
ATOM 763 N N . SER A 1 99 ? -14.300 5.652 -8.648 1.00 80.69 99 SER A N 1
ATOM 764 C CA . SER A 1 99 ? -13.899 4.279 -8.907 1.00 80.69 99 SER A CA 1
ATOM 765 C C . SER A 1 99 ? -14.605 3.315 -7.951 1.00 80.69 99 SER A C 1
ATOM 767 O O . SER A 1 99 ? -14.718 3.616 -6.761 1.00 80.69 99 SER A O 1
ATOM 769 N N . PRO A 1 100 ? -15.027 2.129 -8.424 1.00 79.31 100 PRO A N 1
ATOM 770 C CA . PRO A 1 100 ? -15.457 1.042 -7.546 1.00 79.31 100 PRO A CA 1
ATOM 771 C C . PRO A 1 100 ? -14.281 0.381 -6.803 1.00 79.31 100 PRO A C 1
ATOM 773 O O . PRO A 1 100 ? -14.495 -0.497 -5.969 1.00 79.31 100 PRO A O 1
ATOM 776 N N . HIS A 1 101 ? -13.037 0.758 -7.115 1.00 83.00 101 HIS A N 1
ATOM 777 C CA . HIS A 1 101 ? -11.831 0.199 -6.515 1.00 83.00 101 HIS A CA 1
ATOM 778 C C . HIS A 1 101 ? -11.242 1.139 -5.462 1.00 83.00 101 HIS A C 1
ATOM 780 O O . HIS A 1 101 ? -11.170 2.354 -5.646 1.00 83.00 101 HIS A O 1
ATOM 786 N N . GLY A 1 102 ? -10.758 0.552 -4.370 1.00 81.62 102 GLY A N 1
ATOM 787 C CA . GLY A 1 102 ? -10.087 1.261 -3.290 1.00 81.62 102 GLY A CA 1
ATOM 788 C C . GLY A 1 102 ? -9.128 0.344 -2.545 1.00 81.62 102 GLY A C 1
ATOM 789 O O . GLY A 1 102 ? -9.228 -0.880 -2.620 1.00 81.62 102 GLY A O 1
ATOM 790 N N . VAL A 1 103 ? -8.197 0.944 -1.811 1.00 85.62 103 VAL A N 1
ATOM 791 C CA . VAL A 1 103 ? -7.274 0.216 -0.936 1.00 85.62 103 VAL A CA 1
ATOM 792 C C . VAL A 1 103 ? -7.743 0.406 0.498 1.00 85.62 103 VAL A C 1
ATOM 794 O O . VAL A 1 103 ? -7.881 1.541 0.952 1.00 85.62 103 VAL A O 1
ATOM 797 N N . ASN A 1 104 ? -7.990 -0.692 1.214 1.00 90.19 104 ASN A N 1
ATOM 798 C CA . ASN A 1 104 ? -8.288 -0.628 2.639 1.00 90.19 104 ASN A CA 1
ATOM 799 C C . ASN A 1 104 ? -6.994 -0.812 3.450 1.00 90.19 104 ASN A C 1
ATOM 801 O O . ASN A 1 104 ? -6.503 -1.936 3.552 1.00 90.19 104 ASN A O 1
ATOM 805 N N . PRO A 1 105 ? -6.446 0.247 4.069 1.00 90.62 105 PRO A N 1
ATOM 806 C CA . PRO A 1 105 ? -5.239 0.128 4.878 1.00 90.62 105 PRO A CA 1
ATOM 807 C C . PRO A 1 105 ? -5.501 -0.550 6.230 1.00 90.62 105 PRO A C 1
ATOM 809 O O . PRO A 1 105 ? -4.564 -0.758 6.984 1.00 90.62 105 PRO A O 1
ATOM 812 N N . LEU A 1 106 ? -6.751 -0.883 6.567 1.00 94.94 106 LEU A N 1
ATOM 813 C CA . LEU A 1 106 ? -7.111 -1.617 7.784 1.00 94.94 106 LEU A CA 1
ATOM 814 C C . LEU A 1 106 ? -7.093 -3.144 7.586 1.00 94.94 106 LEU A C 1
ATOM 816 O O . LEU A 1 106 ? -7.502 -3.888 8.471 1.00 94.94 106 LEU A O 1
ATOM 820 N N . ILE A 1 107 ? -6.634 -3.633 6.430 1.00 93.44 107 ILE A N 1
ATOM 821 C CA . ILE A 1 107 ? -6.355 -5.061 6.246 1.00 93.44 107 ILE A CA 1
ATOM 822 C C . ILE A 1 107 ? -5.210 -5.464 7.177 1.00 93.44 107 ILE A C 1
ATOM 824 O O . ILE A 1 107 ? -4.202 -4.769 7.268 1.00 93.44 107 ILE A O 1
ATOM 828 N N . ILE A 1 108 ? -5.397 -6.577 7.884 1.00 93.12 108 ILE A N 1
ATOM 829 C CA . ILE A 1 108 ? -4.487 -7.056 8.922 1.00 93.12 108 ILE A CA 1
ATOM 830 C C . ILE A 1 108 ? -3.459 -8.004 8.312 1.00 93.12 108 ILE A C 1
ATOM 832 O O . ILE A 1 108 ? -3.821 -8.925 7.577 1.00 93.12 108 ILE A O 1
ATOM 836 N N . ASP A 1 109 ? -2.189 -7.808 8.667 1.00 87.94 109 ASP A N 1
ATOM 837 C CA . ASP A 1 109 ? -1.153 -8.813 8.441 1.00 87.94 109 ASP A CA 1
ATOM 838 C C . ASP A 1 109 ? -1.393 -10.029 9.351 1.00 87.94 109 ASP A C 1
ATOM 840 O O . ASP A 1 109 ? -1.575 -9.893 10.566 1.00 87.94 109 ASP A O 1
ATOM 844 N N . GLN A 1 110 ? -1.415 -11.217 8.747 1.00 87.50 110 GLN A N 1
ATOM 845 C CA . GLN A 1 110 ? -1.667 -12.487 9.423 1.00 87.50 110 GLN A CA 1
ATOM 846 C C . GLN A 1 110 ? -0.414 -13.091 10.070 1.00 87.50 110 GLN A C 1
ATOM 848 O O . GLN A 1 110 ? -0.521 -14.127 10.730 1.00 87.50 110 GLN A O 1
ATOM 853 N N . ASP A 1 111 ? 0.762 -12.474 9.913 1.00 86.81 111 ASP A N 1
ATOM 854 C CA . ASP A 1 111 ? 1.970 -12.922 10.600 1.00 86.81 111 ASP A CA 1
ATOM 855 C C . ASP A 1 111 ? 1.799 -12.834 12.124 1.00 86.81 111 ASP A C 1
ATOM 857 O O . ASP A 1 111 ? 1.698 -11.761 12.716 1.00 86.81 111 ASP A O 1
ATOM 861 N N . ALA A 1 112 ? 1.819 -13.986 12.793 1.00 73.44 112 ALA A N 1
ATOM 862 C CA . ALA A 1 112 ? 1.688 -14.070 14.242 1.00 73.44 112 ALA A CA 1
ATOM 863 C C . ALA A 1 112 ? 2.842 -13.388 15.004 1.00 73.44 112 ALA A C 1
ATOM 865 O O . ALA A 1 112 ? 2.689 -13.097 16.189 1.00 73.44 112 ALA A O 1
ATOM 866 N N . LYS A 1 113 ? 3.996 -13.142 14.364 1.00 77.19 113 LYS A N 1
ATOM 867 C CA . LYS A 1 113 ? 5.165 -12.514 15.005 1.00 77.19 113 LYS A CA 1
ATOM 868 C C . LYS A 1 113 ? 5.131 -10.985 14.992 1.00 77.19 113 LYS A C 1
ATOM 870 O O . LYS A 1 113 ? 5.809 -10.376 15.818 1.00 77.19 113 LYS A O 1
ATOM 875 N N . GLY A 1 114 ? 4.375 -10.372 14.081 1.00 77.88 114 GLY A N 1
ATOM 876 C CA . GLY A 1 114 ? 4.413 -8.920 13.858 1.00 77.88 114 GLY A CA 1
ATOM 877 C C . GLY A 1 114 ? 3.127 -8.294 13.316 1.00 77.88 114 GLY A C 1
ATOM 878 O O . GLY A 1 114 ? 3.121 -7.101 13.023 1.00 77.88 114 GLY A O 1
ATOM 879 N N . GLY A 1 115 ? 2.051 -9.068 13.187 1.00 87.25 115 GLY A N 1
ATOM 880 C CA . GLY A 1 115 ? 0.761 -8.633 12.667 1.00 87.25 115 GLY A CA 1
ATOM 881 C C . GLY A 1 115 ? -0.309 -8.407 13.739 1.00 87.25 115 GLY A C 1
ATOM 882 O O . GLY A 1 115 ? -0.042 -8.254 14.936 1.00 87.25 115 GLY A O 1
ATOM 883 N N . GLY A 1 116 ? -1.561 -8.393 13.291 1.00 94.19 116 GLY A N 1
ATOM 884 C CA . GLY A 1 116 ? -2.732 -8.251 14.155 1.00 94.19 116 GLY A CA 1
ATOM 885 C C . GLY A 1 116 ? -3.331 -6.842 14.228 1.00 94.19 116 GLY A C 1
ATOM 886 O O . GLY A 1 116 ? -2.705 -5.851 13.836 1.00 94.19 116 GLY A O 1
ATOM 887 N N . PRO A 1 117 ? -4.576 -6.733 14.730 1.00 96.38 117 PRO A N 1
ATOM 888 C CA . PRO A 1 117 ? -5.346 -5.489 14.720 1.00 96.38 117 PRO A CA 1
ATOM 889 C C . PRO A 1 117 ? -4.688 -4.347 15.503 1.00 96.38 117 PRO A C 1
ATOM 891 O O . PRO A 1 117 ? -4.820 -3.190 15.105 1.00 96.38 117 PRO A O 1
ATOM 894 N N . ALA A 1 118 ? -3.969 -4.640 16.593 1.00 94.94 118 ALA A N 1
ATOM 895 C CA . ALA A 1 118 ? -3.320 -3.607 17.401 1.00 94.94 118 ALA A CA 1
ATOM 896 C C . ALA A 1 118 ? -2.151 -2.945 16.652 1.00 94.94 118 ALA A C 1
ATOM 898 O O . ALA A 1 118 ? -2.089 -1.718 16.560 1.00 94.94 118 ALA A O 1
ATOM 899 N N . LEU A 1 119 ? -1.255 -3.750 16.068 1.00 94.62 119 LEU A N 1
ATOM 900 C CA . LEU A 1 119 ? -0.122 -3.244 15.289 1.00 94.62 119 LEU A CA 1
ATOM 901 C C . LEU A 1 119 ? -0.593 -2.558 14.004 1.00 94.62 119 LEU A C 1
ATOM 903 O O . LEU A 1 119 ? -0.085 -1.487 13.670 1.00 94.62 119 LEU A O 1
ATOM 907 N N . GLN A 1 120 ? -1.635 -3.089 13.356 1.00 96.06 120 GLN A N 1
ATOM 908 C CA . GLN A 1 120 ? -2.240 -2.443 12.193 1.00 96.06 120 GLN A CA 1
ATOM 909 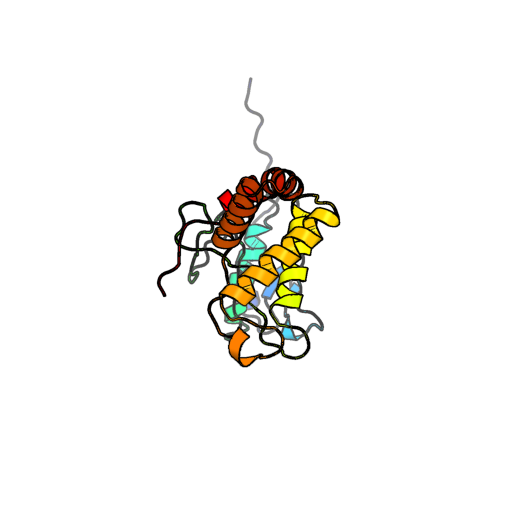C C . GLN A 1 120 ? -2.838 -1.072 12.545 1.00 96.06 120 GLN A C 1
ATOM 911 O O . GLN A 1 120 ? -2.631 -0.101 11.817 1.00 96.06 120 GLN A O 1
ATOM 916 N N . ALA A 1 121 ? -3.547 -0.956 13.676 1.00 96.38 121 ALA A N 1
ATOM 917 C CA . ALA A 1 121 ? -4.090 0.322 14.140 1.00 96.38 121 ALA A CA 1
ATOM 918 C C . ALA A 1 121 ? -2.986 1.362 14.389 1.00 96.38 121 ALA A C 1
ATOM 920 O O . ALA A 1 121 ? -3.126 2.510 13.967 1.00 96.38 121 ALA A O 1
ATOM 921 N N . ILE A 1 122 ? -1.879 0.957 15.022 1.00 95.75 122 ILE A N 1
ATOM 922 C CA . ILE A 1 122 ? -0.718 1.823 15.273 1.00 95.75 122 ILE A CA 1
ATOM 923 C C . ILE A 1 122 ? -0.071 2.262 13.953 1.00 95.75 122 ILE A C 1
ATOM 925 O O . ILE A 1 122 ? 0.144 3.455 13.747 1.00 95.75 122 ILE A O 1
ATOM 929 N N . ALA A 1 123 ? 0.191 1.332 13.031 1.00 94.94 123 ALA A N 1
ATOM 930 C CA . ALA A 1 123 ? 0.831 1.627 11.748 1.00 94.94 123 ALA A CA 1
ATOM 931 C C . ALA A 1 123 ? 0.010 2.607 10.894 1.00 94.94 123 ALA A C 1
ATOM 933 O O . ALA A 1 123 ? 0.547 3.561 10.316 1.00 94.94 123 ALA A O 1
ATOM 934 N N . VAL A 1 124 ? -1.310 2.413 10.850 1.00 94.62 124 VAL A N 1
ATOM 935 C CA . VAL A 1 124 ? -2.226 3.308 10.136 1.00 94.62 124 VAL A CA 1
ATOM 936 C C . VAL A 1 124 ? -2.312 4.669 10.824 1.00 94.62 124 VAL A C 1
ATOM 938 O O . VAL A 1 124 ? -2.234 5.694 10.144 1.00 94.62 124 VAL A O 1
ATOM 941 N N . ALA A 1 125 ? -2.410 4.715 12.155 1.00 94.31 125 ALA A N 1
ATOM 942 C CA . ALA A 1 125 ? -2.436 5.974 12.898 1.00 94.31 125 ALA A CA 1
ATOM 943 C C . ALA A 1 125 ? -1.146 6.789 12.707 1.00 94.31 125 ALA A C 1
ATOM 945 O O . ALA A 1 125 ? -1.223 7.994 12.461 1.00 94.31 125 ALA A O 1
ATOM 946 N N . ALA A 1 126 ? 0.018 6.136 12.728 1.00 94.44 126 ALA A N 1
ATOM 947 C CA . ALA A 1 126 ? 1.315 6.764 12.489 1.00 94.44 126 ALA A CA 1
ATOM 948 C C . ALA A 1 126 ? 1.436 7.299 11.051 1.00 94.44 126 ALA A C 1
ATOM 950 O O . ALA A 1 126 ? 1.912 8.418 10.830 1.00 94.44 126 ALA A O 1
ATOM 951 N N . SER A 1 127 ? 0.939 6.539 10.070 1.00 92.44 127 SER A N 1
ATOM 952 C CA . SER A 1 127 ? 0.895 6.961 8.665 1.00 92.44 127 SER A CA 1
ATOM 953 C C . SER A 1 127 ? 0.015 8.198 8.486 1.00 92.44 127 SER A C 1
ATOM 955 O O . SER A 1 127 ? 0.464 9.204 7.937 1.00 92.44 127 SER A O 1
ATOM 957 N N . LEU A 1 128 ? -1.208 8.180 9.031 1.00 90.81 128 LEU A N 1
ATOM 958 C CA . LEU A 1 128 ? -2.100 9.339 9.013 1.00 90.81 128 LEU A CA 1
ATOM 959 C C . LEU A 1 128 ? -1.479 10.527 9.745 1.00 90.81 128 LEU A C 1
ATOM 961 O O . LEU A 1 128 ? -1.554 11.651 9.253 1.00 90.81 128 LEU A O 1
ATOM 965 N N . ARG A 1 129 ? -0.834 10.303 10.896 1.00 90.88 129 ARG A N 1
ATOM 966 C CA . ARG A 1 129 ? -0.168 11.363 11.659 1.00 90.88 129 ARG A CA 1
ATOM 967 C C . ARG A 1 129 ? 0.867 12.092 10.816 1.00 90.88 129 ARG A C 1
ATOM 969 O O . ARG A 1 129 ? 0.884 13.324 10.828 1.00 90.88 129 ARG A O 1
ATOM 976 N N . LYS A 1 130 ? 1.702 11.341 10.095 1.00 90.50 130 LYS A N 1
ATOM 977 C CA . LYS A 1 130 ? 2.737 11.891 9.218 1.00 90.50 130 LYS A CA 1
ATOM 978 C C . LYS A 1 130 ? 2.126 12.628 8.026 1.00 90.50 130 LYS A C 1
ATOM 980 O O . LYS A 1 130 ? 2.535 13.750 7.746 1.00 90.50 130 LYS A O 1
ATOM 985 N N . SER A 1 131 ? 1.125 12.040 7.373 1.00 87.69 131 SER A N 1
ATOM 986 C CA . SER A 1 131 ? 0.488 12.624 6.186 1.00 87.69 131 SER A CA 1
ATOM 987 C C . SER A 1 131 ? -0.381 13.850 6.487 1.00 87.69 131 SER A C 1
ATOM 989 O O . SER A 1 131 ? -0.494 14.732 5.643 1.00 87.69 131 SER A O 1
ATOM 991 N N . LEU A 1 132 ? -0.990 13.924 7.676 1.00 86.19 132 LEU A N 1
ATOM 992 C CA . LEU A 1 132 ? -1.954 14.967 8.063 1.00 86.19 132 LEU A CA 1
ATOM 993 C C . LEU A 1 132 ? -1.426 15.926 9.139 1.00 86.19 132 LEU A C 1
ATOM 995 O O . LEU A 1 132 ? -2.195 16.713 9.698 1.00 86.19 132 LEU A O 1
ATOM 999 N N . LEU A 1 133 ? -0.129 15.848 9.457 1.00 86.75 133 LEU A N 1
ATOM 1000 C CA . LEU A 1 133 ? 0.549 16.698 10.443 1.00 86.75 133 LEU A CA 1
ATOM 1001 C C . LEU A 1 133 ? -0.214 16.745 11.783 1.00 86.75 133 LEU A C 1
ATOM 1003 O O . LEU A 1 133 ? -0.620 17.803 12.286 1.00 86.75 133 LEU A O 1
ATOM 1007 N N . MET A 1 134 ? -0.487 15.567 12.345 1.00 86.38 134 MET A N 1
ATOM 1008 C CA . MET A 1 134 ? -1.230 15.424 13.601 1.00 86.38 134 MET A CA 1
ATOM 1009 C C . MET A 1 134 ? -0.315 15.359 14.831 1.00 86.38 134 MET A C 1
ATOM 1011 O O . MET A 1 134 ? 0.857 14.987 14.754 1.00 86.38 134 MET A O 1
ATOM 1015 N N . GLY A 1 135 ? -0.865 15.738 15.987 1.00 89.62 135 GLY A N 1
ATOM 1016 C CA . GLY A 1 135 ? -0.187 15.607 17.281 1.00 89.62 135 GLY A CA 1
ATOM 1017 C C . GLY A 1 135 ? -0.378 14.223 17.912 1.00 89.62 135 GLY A C 1
ATOM 1018 O O . GLY A 1 135 ? -1.270 13.476 17.512 1.00 89.62 135 GLY A O 1
ATOM 1019 N N . ALA A 1 136 ? 0.406 13.910 18.949 1.00 90.50 136 ALA A N 1
ATOM 1020 C CA . ALA A 1 136 ? 0.359 12.615 19.643 1.00 90.50 136 ALA A CA 1
ATOM 1021 C C . ALA A 1 136 ? -1.036 12.270 20.207 1.00 90.50 136 ALA A C 1
ATOM 1023 O O . ALA A 1 136 ? -1.487 11.136 20.088 1.00 90.50 136 ALA A O 1
ATOM 1024 N N . ASN A 1 137 ? -1.773 13.256 20.732 1.00 90.75 137 ASN A N 1
ATOM 1025 C CA . ASN A 1 137 ? -3.133 13.030 21.243 1.00 90.75 137 ASN A CA 1
ATOM 1026 C C . ASN A 1 137 ? -4.112 12.597 20.137 1.00 90.75 137 ASN A C 1
ATOM 1028 O O . ASN A 1 137 ? -4.998 11.782 20.372 1.00 90.75 137 ASN A O 1
ATOM 1032 N N . GLN A 1 138 ? -3.954 13.134 18.923 1.00 90.31 138 GLN A N 1
ATOM 1033 C CA . GLN A 1 138 ? -4.800 12.780 17.779 1.00 90.31 138 GLN A CA 1
ATOM 1034 C C . GLN A 1 138 ? -4.482 11.369 17.276 1.00 90.31 138 GLN A C 1
ATOM 1036 O O . GLN A 1 138 ? -5.395 10.622 16.945 1.00 90.31 138 GLN A O 1
ATOM 1041 N N . GLU A 1 139 ? -3.204 10.991 17.265 1.00 93.88 139 GLU A N 1
ATOM 1042 C CA . GLU A 1 139 ? -2.774 9.624 16.961 1.00 93.88 139 GLU A CA 1
ATOM 1043 C C . GLU A 1 139 ? -3.339 8.617 17.969 1.00 93.88 139 GLU A C 1
ATOM 1045 O O . GLU A 1 139 ? -3.960 7.640 17.557 1.00 93.88 139 GLU A O 1
ATOM 1050 N N . GLY A 1 140 ? -3.221 8.891 19.273 1.00 94.62 140 GLY A N 1
ATOM 1051 C CA . GLY A 1 140 ? -3.805 8.042 20.316 1.00 94.62 140 GLY A CA 1
ATOM 1052 C C . GLY A 1 140 ? -5.320 7.876 20.165 1.00 94.62 140 GLY A C 1
ATOM 1053 O O . GLY A 1 140 ? -5.839 6.768 20.293 1.00 94.62 140 GLY A O 1
ATOM 1054 N N . LEU A 1 141 ? -6.028 8.951 19.801 1.00 94.19 141 LEU A N 1
ATOM 1055 C CA . LEU A 1 141 ? -7.465 8.903 19.532 1.00 94.19 141 LEU A CA 1
ATOM 1056 C C . LEU A 1 141 ? -7.805 8.032 18.309 1.00 94.19 141 LEU A C 1
ATOM 1058 O O . LEU A 1 141 ? -8.787 7.294 18.347 1.00 94.19 141 LEU A O 1
ATOM 1062 N N . ILE A 1 142 ? -7.002 8.081 17.240 1.00 94.88 142 ILE A N 1
ATOM 1063 C CA . ILE A 1 142 ? -7.176 7.200 16.074 1.00 94.88 142 ILE A CA 1
ATOM 1064 C C . ILE A 1 142 ? -6.958 5.740 16.468 1.00 94.88 142 ILE A C 1
ATOM 1066 O O . ILE A 1 142 ? -7.767 4.895 16.094 1.00 94.88 142 ILE A O 1
ATOM 1070 N N . ILE A 1 143 ? -5.904 5.438 17.231 1.00 96.94 143 ILE A N 1
ATOM 1071 C CA . ILE A 1 143 ? -5.614 4.070 17.685 1.00 96.94 143 ILE A CA 1
ATOM 1072 C C . ILE A 1 143 ? -6.795 3.517 18.487 1.00 96.94 143 ILE A C 1
ATOM 1074 O O . ILE A 1 143 ? -7.230 2.393 18.233 1.00 96.94 143 ILE A O 1
ATOM 1078 N N . ASP A 1 144 ? -7.355 4.307 19.404 1.00 96.50 144 ASP A N 1
ATOM 1079 C CA . ASP A 1 144 ? -8.532 3.924 20.188 1.00 96.50 144 ASP A CA 1
ATOM 1080 C C . ASP A 1 144 ? -9.766 3.667 19.302 1.00 96.50 144 ASP A C 1
ATOM 1082 O O . ASP A 1 144 ? -10.423 2.630 19.423 1.00 96.50 144 ASP A O 1
ATOM 1086 N N . ILE A 1 145 ? -10.044 4.563 18.347 1.00 96.38 145 ILE A N 1
ATOM 1087 C CA . ILE A 1 145 ? -11.138 4.404 17.376 1.00 96.38 145 ILE A CA 1
ATOM 1088 C C . ILE A 1 145 ? -10.974 3.110 16.573 1.00 96.38 145 ILE A C 1
ATOM 1090 O O . ILE A 1 145 ? -11.904 2.308 16.498 1.00 96.38 145 ILE A O 1
ATOM 1094 N N . LEU A 1 146 ? -9.798 2.884 15.985 1.00 97.19 146 LEU A N 1
ATOM 1095 C CA . LEU A 1 146 ? -9.533 1.700 15.169 1.00 97.19 146 LEU A CA 1
ATOM 1096 C C . LEU A 1 146 ? -9.602 0.419 16.005 1.00 97.19 146 LEU A C 1
ATOM 1098 O O . LEU A 1 146 ? -10.207 -0.558 15.573 1.00 97.19 146 LEU A O 1
ATOM 1102 N N . SER A 1 147 ? -9.075 0.442 17.231 1.00 97.19 147 SER A N 1
ATOM 1103 C CA . SER A 1 147 ? -9.160 -0.687 18.165 1.00 97.19 147 SER A CA 1
ATOM 1104 C C . SER A 1 147 ? -10.611 -1.050 18.481 1.00 97.19 147 SER A C 1
ATOM 1106 O O . SER A 1 147 ? -10.974 -2.227 18.481 1.00 97.19 147 SER A O 1
ATOM 1108 N N . LYS A 1 148 ? -11.469 -0.046 18.706 1.00 97.12 148 LYS A N 1
ATOM 1109 C CA . LYS A 1 148 ? -12.910 -0.251 18.908 1.00 97.12 148 LYS A CA 1
ATOM 1110 C C . LYS A 1 148 ? -13.575 -0.854 17.668 1.00 97.12 148 LYS A C 1
ATOM 1112 O O . LYS A 1 148 ? -14.412 -1.742 17.806 1.00 97.12 148 LYS A O 1
ATOM 1117 N N . LEU A 1 149 ? -13.203 -0.401 16.472 1.00 97.81 149 LEU A N 1
ATOM 1118 C CA . LEU A 1 149 ? -13.772 -0.895 15.217 1.00 97.81 149 LEU A CA 1
ATOM 1119 C C . LEU A 1 149 ? -13.348 -2.326 14.883 1.00 97.81 149 LEU A C 1
ATOM 1121 O O . LEU A 1 149 ? -14.180 -3.115 14.448 1.00 97.81 149 LEU A O 1
ATOM 1125 N N . TYR A 1 150 ? -12.092 -2.703 15.125 1.00 98.12 150 TYR A N 1
ATOM 1126 C CA . TYR A 1 150 ? -11.688 -4.105 14.994 1.00 98.12 150 TYR A CA 1
ATOM 1127 C C . TYR A 1 150 ? -12.489 -4.989 15.953 1.00 98.12 150 TYR A C 1
ATOM 1129 O O . TYR A 1 150 ? -13.089 -5.976 15.527 1.00 98.12 150 TYR A O 1
ATOM 1137 N N . LYS A 1 151 ? -12.611 -4.581 17.223 1.00 97.19 151 LYS A N 1
ATOM 1138 C CA . LYS A 1 151 ? -13.414 -5.310 18.215 1.00 97.19 151 LYS A CA 1
ATOM 1139 C C . LYS A 1 151 ? -14.886 -5.421 17.815 1.00 97.19 151 LYS A C 1
ATOM 1141 O O . LYS A 1 151 ? -15.473 -6.482 18.005 1.00 97.19 151 LYS A O 1
ATOM 1146 N N . SER A 1 152 ? -15.485 -4.384 17.222 1.00 97.06 152 SER A N 1
ATOM 1147 C CA . SER A 1 152 ? -16.881 -4.439 16.758 1.00 97.06 152 SER A CA 1
ATOM 1148 C C . SER A 1 152 ? -17.086 -5.371 15.557 1.00 97.06 152 SER A C 1
ATOM 1150 O O . SER A 1 152 ? -18.176 -5.912 15.388 1.00 97.06 152 SER A O 1
ATOM 1152 N N . LYS A 1 153 ? -16.033 -5.631 14.772 1.00 97.38 153 LYS A N 1
ATOM 1153 C CA . LYS A 1 153 ? -15.979 -6.692 13.748 1.00 97.38 153 LYS A CA 1
ATOM 1154 C C . LYS A 1 153 ? -15.641 -8.073 14.325 1.00 97.38 153 LYS A C 1
AT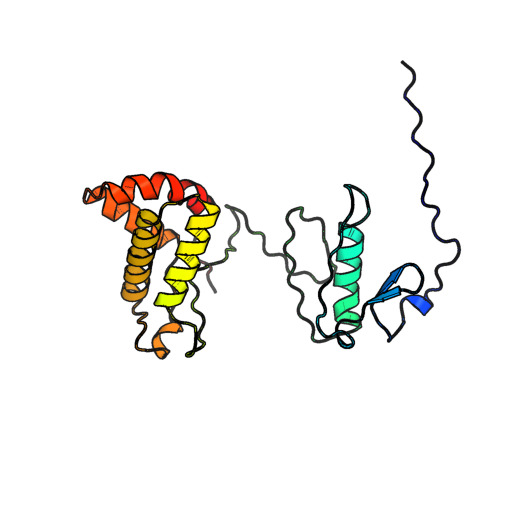OM 1156 O O . LYS A 1 153 ? -15.497 -9.047 13.588 1.00 97.38 153 LYS A O 1
ATOM 1161 N N . GLY A 1 154 ? -15.501 -8.173 15.648 1.00 97.25 154 GLY A N 1
ATOM 1162 C CA . GLY A 1 154 ? -15.072 -9.382 16.342 1.00 97.25 154 GLY A CA 1
ATOM 1163 C C . GLY A 1 154 ? -13.629 -9.775 16.023 1.00 97.25 154 GLY A C 1
ATOM 1164 O O . GLY A 1 154 ? -13.295 -10.951 16.115 1.00 97.25 154 GLY A O 1
ATOM 1165 N N . ILE A 1 155 ? -12.796 -8.831 15.599 1.00 97.56 155 ILE A N 1
ATOM 1166 C CA . ILE A 1 155 ? -11.372 -9.040 15.362 1.00 97.56 155 ILE A CA 1
ATOM 1167 C C . ILE A 1 155 ? -10.648 -8.656 16.650 1.00 97.56 155 ILE A C 1
ATOM 1169 O O . ILE A 1 155 ? -10.698 -7.500 17.077 1.00 97.56 155 ILE A O 1
ATOM 1173 N N . ILE A 1 156 ? -9.996 -9.630 17.280 1.00 95.38 156 ILE A N 1
ATOM 1174 C CA . ILE A 1 156 ? -9.309 -9.451 18.563 1.00 95.38 156 ILE A CA 1
ATOM 1175 C C . ILE A 1 156 ? -7.846 -9.869 18.450 1.00 95.38 156 ILE A C 1
ATOM 1177 O O . ILE A 1 156 ? -7.492 -10.735 17.652 1.00 95.38 156 ILE A O 1
ATOM 1181 N N . GLN A 1 157 ? -6.977 -9.227 19.227 1.00 93.31 157 GLN A N 1
ATOM 1182 C CA . GLN A 1 157 ? -5.534 -9.457 19.142 1.00 93.31 157 GLN A CA 1
ATOM 1183 C C . GLN A 1 157 ? -5.163 -10.861 19.635 1.00 93.31 157 GLN A C 1
ATOM 1185 O O . GLN A 1 157 ? -4.226 -11.468 19.133 1.00 93.31 157 GLN A O 1
ATOM 1190 N N . GLU A 1 158 ? -5.914 -11.375 20.602 1.00 93.56 158 GLU A N 1
ATOM 1191 C CA . GLU A 1 158 ? -5.633 -12.613 21.322 1.00 93.56 158 GLU A CA 1
ATOM 1192 C C . GLU A 1 158 ? -5.973 -13.873 20.509 1.00 93.56 158 GLU A C 1
ATOM 1194 O O . GLU A 1 158 ? -5.482 -14.954 20.825 1.00 93.56 158 GLU A O 1
ATOM 1199 N N . ASP A 1 159 ? -6.791 -13.747 19.457 1.00 93.12 159 ASP A N 1
ATOM 1200 C CA . ASP A 1 159 ? -7.201 -14.862 18.599 1.00 93.12 159 ASP A CA 1
ATOM 1201 C C . ASP A 1 159 ? -6.903 -14.563 17.125 1.00 93.12 159 ASP A C 1
ATOM 1203 O O . ASP A 1 159 ? -7.686 -13.910 16.424 1.00 93.12 159 ASP A O 1
ATOM 1207 N N . ASN A 1 160 ? -5.781 -15.094 16.635 1.00 92.06 160 ASN A N 1
ATOM 1208 C CA . ASN A 1 160 ? -5.341 -14.926 15.250 1.00 92.06 160 ASN A CA 1
ATOM 1209 C C . ASN A 1 160 ? -6.326 -15.502 14.219 1.00 92.06 160 ASN A C 1
ATOM 1211 O O . ASN A 1 160 ? -6.358 -15.038 13.079 1.00 92.06 160 ASN A O 1
ATOM 1215 N N . LYS A 1 161 ? -7.197 -16.446 14.605 1.00 93.44 161 LYS A N 1
ATOM 1216 C CA . LYS A 1 161 ? -8.225 -16.991 13.706 1.00 93.44 161 LYS A CA 1
ATOM 1217 C C . LYS A 1 161 ? -9.224 -15.913 13.305 1.00 93.44 161 LYS A C 1
ATOM 1219 O O . LYS A 1 161 ? -9.799 -15.974 12.218 1.00 93.44 161 LYS A O 1
ATOM 1224 N N . THR A 1 162 ? -9.406 -14.899 14.153 1.00 95.06 162 THR A N 1
ATOM 1225 C CA . THR A 1 162 ? -10.299 -13.769 13.880 1.00 95.06 162 THR A CA 1
ATOM 1226 C C . THR A 1 162 ? -9.721 -12.767 12.883 1.00 95.06 162 THR A C 1
ATOM 1228 O O . THR A 1 162 ? -10.491 -12.009 12.301 1.00 95.06 162 THR A O 1
ATOM 1231 N N . TRP A 1 163 ? -8.408 -12.778 12.617 1.00 94.56 163 TRP A N 1
ATOM 1232 C CA . TRP A 1 163 ? -7.742 -11.793 11.746 1.00 94.56 163 TRP A CA 1
ATOM 1233 C C . TRP A 1 163 ? -8.077 -11.973 10.260 1.00 94.56 163 TRP A C 1
ATOM 1235 O O . TRP A 1 163 ? -7.801 -11.097 9.448 1.00 94.56 163 TRP A O 1
ATOM 1245 N N . THR A 1 164 ? -8.708 -13.095 9.911 1.00 93.94 164 THR A N 1
ATOM 1246 C CA . THR A 1 164 ? -9.222 -13.388 8.565 1.00 93.94 164 THR A CA 1
ATOM 1247 C C . THR A 1 164 ? -10.588 -12.753 8.284 1.00 93.94 164 THR A C 1
ATOM 1249 O O . THR A 1 164 ? -11.048 -12.773 7.143 1.00 93.94 164 THR A O 1
ATOM 1252 N N . ARG A 1 165 ? -11.262 -12.209 9.308 1.00 95.44 165 ARG A N 1
ATOM 1253 C CA . ARG A 1 165 ? -12.570 -11.556 9.158 1.00 95.44 165 ARG A CA 1
ATOM 1254 C C . ARG A 1 165 ? -12.431 -10.244 8.391 1.00 95.44 165 ARG A C 1
ATOM 1256 O O . ARG A 1 165 ? -11.369 -9.628 8.374 1.00 95.44 165 ARG A O 1
ATOM 1263 N N . GLU A 1 166 ? -13.534 -9.796 7.794 1.00 95.12 166 GLU A N 1
ATOM 1264 C CA . GLU A 1 166 ? -13.570 -8.527 7.067 1.00 95.12 166 GLU A CA 1
ATOM 1265 C C . GLU A 1 166 ? -13.214 -7.360 8.013 1.00 95.12 166 GLU A C 1
ATOM 1267 O O . GLU A 1 166 ? -13.932 -7.122 8.996 1.00 95.12 166 GLU A O 1
ATOM 1272 N N . PRO A 1 167 ? -12.111 -6.635 7.753 1.00 95.75 167 PRO A N 1
ATOM 1273 C CA . PRO A 1 167 ? -11.696 -5.530 8.598 1.00 95.75 167 PRO A CA 1
ATOM 1274 C C . PRO A 1 167 ? -12.664 -4.349 8.471 1.00 95.75 167 PRO A C 1
ATOM 1276 O O . PRO A 1 167 ? -13.383 -4.220 7.475 1.00 95.75 167 PRO A O 1
ATOM 1279 N N . PRO A 1 168 ? -12.673 -3.434 9.452 1.00 95.88 168 PRO A N 1
ATOM 1280 C CA . PRO A 1 168 ? -13.386 -2.181 9.303 1.00 95.88 168 PRO A CA 1
ATOM 1281 C C . PRO A 1 168 ? -12.838 -1.353 8.135 1.00 95.88 168 PRO A C 1
ATOM 1283 O O . PRO A 1 168 ? -11.741 -1.572 7.619 1.00 95.88 168 PRO A O 1
ATOM 1286 N N . THR A 1 169 ? -13.616 -0.361 7.729 1.00 92.25 169 THR A N 1
ATOM 1287 C CA . THR A 1 169 ? -13.274 0.585 6.663 1.00 92.25 169 THR A CA 1
ATOM 1288 C C . THR A 1 169 ? -13.070 1.990 7.222 1.00 92.25 169 THR A C 1
ATOM 1290 O O . THR A 1 169 ? -13.574 2.341 8.293 1.00 92.25 169 THR A O 1
ATOM 1293 N N . PHE A 1 170 ? -12.411 2.864 6.460 1.00 89.88 170 PHE A N 1
ATOM 1294 C CA . PHE A 1 170 ? -12.334 4.285 6.821 1.00 89.88 170 PHE A CA 1
ATOM 1295 C C . PHE A 1 170 ? -13.717 4.961 6.874 1.00 89.88 170 PHE A C 1
ATOM 1297 O O . PHE A 1 170 ? -13.885 5.975 7.550 1.00 89.88 170 PHE A O 1
ATOM 1304 N N . TYR A 1 171 ? -14.735 4.391 6.220 1.00 87.12 171 TYR A N 1
ATOM 1305 C CA . TYR A 1 171 ? -16.116 4.866 6.332 1.00 87.12 171 TYR A CA 1
ATOM 1306 C C . TYR A 1 171 ? -16.672 4.660 7.739 1.00 87.12 171 TYR A C 1
ATOM 1308 O O . TYR A 1 171 ? -17.320 5.543 8.298 1.00 87.12 171 TYR A O 1
ATOM 1316 N N . GLU A 1 172 ? -16.383 3.508 8.334 1.00 92.88 172 GLU A N 1
ATOM 1317 C CA . GLU A 1 172 ? -16.770 3.202 9.708 1.00 92.88 172 GLU A CA 1
ATOM 1318 C C . GLU A 1 172 ? -15.957 4.028 10.708 1.00 92.88 172 GLU A C 1
ATOM 1320 O O . GLU A 1 172 ? -16.527 4.539 11.669 1.00 92.88 172 GLU A O 1
ATOM 1325 N N . MET A 1 173 ? -14.669 4.270 10.429 1.00 92.81 173 MET A N 1
ATOM 1326 C CA . MET A 1 173 ? -13.850 5.234 11.179 1.00 92.81 173 MET A CA 1
ATOM 1327 C C . MET A 1 173 ? -14.470 6.629 11.184 1.00 92.81 173 MET A C 1
ATOM 1329 O O . MET A 1 173 ? -14.617 7.234 12.244 1.00 92.81 173 MET A O 1
ATOM 1333 N N . ARG A 1 174 ? -14.893 7.125 10.019 1.00 89.19 174 ARG A N 1
ATOM 1334 C CA . ARG A 1 174 ? -15.591 8.407 9.908 1.00 89.19 174 ARG A CA 1
ATOM 1335 C C . ARG A 1 174 ? -16.875 8.434 10.744 1.00 89.19 174 ARG A C 1
ATOM 1337 O O . ARG A 1 174 ? -17.071 9.387 11.494 1.00 89.19 174 ARG A O 1
ATOM 1344 N N . LYS A 1 175 ? -17.718 7.401 10.650 1.00 91.00 175 LYS A N 1
ATOM 1345 C CA . LYS A 1 175 ? -18.958 7.310 11.441 1.00 91.00 175 LYS A CA 1
ATOM 1346 C C . LYS A 1 175 ? -18.699 7.325 12.944 1.00 91.00 175 LYS A C 1
ATOM 1348 O O . LYS A 1 175 ? -19.416 7.993 13.681 1.00 91.00 175 LYS A O 1
ATOM 1353 N N . GLU A 1 176 ? -17.675 6.609 13.399 1.00 93.62 176 GLU A N 1
ATOM 1354 C CA . GLU A 1 176 ? -17.292 6.590 14.811 1.00 93.62 176 GLU A CA 1
ATOM 1355 C C . GLU A 1 176 ? -16.811 7.974 15.281 1.00 93.62 176 GLU A C 1
ATOM 1357 O O . GLU A 1 176 ? -17.203 8.421 16.357 1.00 93.62 176 GLU A O 1
ATOM 1362 N N . ILE A 1 177 ? -16.037 8.700 14.463 1.00 91.38 177 ILE A N 1
ATOM 1363 C CA . ILE A 1 177 ? -15.636 10.087 14.762 1.00 91.38 177 ILE A CA 1
ATOM 1364 C C . ILE A 1 177 ? -16.866 11.000 14.873 1.00 91.38 177 ILE A C 1
ATOM 1366 O O . ILE A 1 177 ? -16.989 11.747 15.844 1.00 91.38 177 ILE A O 1
ATOM 1370 N N . GLU A 1 178 ? -17.786 10.934 13.907 1.00 89.62 178 GLU A N 1
ATOM 1371 C CA . GLU A 1 178 ? -19.026 11.724 13.902 1.00 89.62 178 GLU A CA 1
ATOM 1372 C C . GLU A 1 178 ? -19.890 11.424 15.141 1.00 89.62 178 GLU A C 1
ATOM 1374 O O . GLU A 1 178 ? -20.364 12.350 15.802 1.00 89.62 178 GLU A O 1
ATOM 1379 N N . SER A 1 179 ? -20.015 10.149 15.525 1.00 91.06 179 SER A N 1
ATOM 1380 C CA . SER A 1 179 ? -20.725 9.738 16.741 1.00 91.06 179 SER A CA 1
ATOM 1381 C C . SER A 1 179 ? -20.093 10.326 18.006 1.00 91.06 179 SER A C 1
ATOM 1383 O O . SER A 1 179 ? -20.811 10.853 18.853 1.00 91.06 179 SER A O 1
ATOM 1385 N N . ARG A 1 180 ? -18.759 10.301 18.137 1.00 90.62 180 ARG A N 1
ATOM 1386 C CA . ARG A 1 180 ? -18.060 10.883 19.300 1.00 90.62 180 ARG A CA 1
ATOM 1387 C C . ARG A 1 180 ? -18.256 12.394 19.399 1.00 90.62 180 ARG A C 1
ATOM 1389 O O . ARG A 1 180 ? -18.356 12.928 20.504 1.00 90.62 180 ARG A O 1
ATOM 1396 N N . ILE A 1 181 ? -18.323 13.085 18.262 1.00 88.69 181 ILE A N 1
ATOM 1397 C CA . ILE A 1 181 ? -18.606 14.526 18.210 1.00 88.69 181 ILE A CA 1
ATOM 1398 C C . ILE A 1 181 ? -20.018 14.818 18.714 1.00 88.69 181 ILE A C 1
ATOM 1400 O O . ILE A 1 181 ? -20.186 15.721 19.531 1.00 88.69 181 ILE A O 1
ATOM 1404 N N . GLN A 1 182 ? -21.014 14.046 18.268 1.00 88.62 182 GLN A N 1
ATOM 1405 C CA . GLN A 1 182 ? -22.402 14.182 18.726 1.00 88.62 182 GLN A CA 1
ATOM 1406 C C . GLN A 1 182 ? -22.536 13.927 20.233 1.00 88.62 182 GLN A C 1
ATOM 1408 O O . GLN A 1 182 ? -23.314 14.599 20.901 1.00 88.62 182 GLN A O 1
ATOM 1413 N N . SER A 1 183 ? -21.722 13.027 20.790 1.00 88.38 183 SER A N 1
ATOM 1414 C CA . SER A 1 183 ? -21.629 12.790 22.238 1.00 88.38 183 SER A CA 1
ATOM 1415 C C . SER A 1 183 ? -20.822 13.852 23.009 1.00 88.38 183 SER A C 1
ATOM 1417 O O . SER A 1 183 ? -20.609 13.696 24.208 1.00 88.38 183 SER A O 1
ATOM 1419 N N . GLY A 1 184 ? -20.359 14.926 22.358 1.00 85.62 184 GLY A N 1
ATOM 1420 C CA . GLY A 1 184 ? -19.693 16.060 23.012 1.00 85.62 184 GLY A CA 1
ATOM 1421 C C . GLY A 1 184 ? -18.165 15.966 23.134 1.00 85.62 184 GLY A C 1
ATOM 1422 O O . GLY A 1 184 ? -17.557 16.779 23.833 1.00 85.62 184 GLY A O 1
ATOM 1423 N N . CYS A 1 185 ? -17.503 15.020 22.457 1.00 85.38 185 CYS A N 1
ATOM 1424 C CA . CYS A 1 185 ? -16.043 14.892 22.502 1.00 85.38 185 CYS A CA 1
ATOM 1425 C C . CYS A 1 185 ? -15.340 16.011 21.703 1.00 85.38 185 CYS A C 1
ATOM 1427 O O . CYS A 1 185 ? -15.228 15.949 20.475 1.00 85.38 185 CYS A O 1
ATOM 1429 N N . LYS A 1 186 ? -14.802 17.020 22.405 1.00 81.12 186 LYS A N 1
ATOM 1430 C CA . LYS A 1 186 ? -14.070 18.153 21.798 1.00 81.12 186 LYS A CA 1
ATOM 1431 C C . LYS A 1 186 ? -12.812 17.730 21.026 1.00 81.12 186 LYS A C 1
ATOM 1433 O O . LYS A 1 186 ? -12.496 18.324 19.997 1.00 81.12 186 LYS A O 1
ATOM 1438 N N . ASP A 1 187 ? -12.109 16.690 21.471 1.00 80.81 187 ASP A N 1
ATOM 1439 C CA . ASP A 1 187 ? -10.900 16.211 20.783 1.00 80.81 187 ASP A CA 1
ATOM 1440 C C . ASP A 1 187 ? -11.220 15.541 19.442 1.00 80.81 187 ASP A C 1
ATOM 1442 O O . ASP A 1 187 ? -10.483 15.709 18.467 1.00 80.81 187 ASP A O 1
ATOM 1446 N N . SER A 1 188 ? -12.380 14.881 19.349 1.00 82.06 188 SER A N 1
ATOM 1447 C CA . SER A 1 188 ? -12.870 14.308 18.091 1.00 82.06 188 SER A CA 1
ATOM 1448 C C . SER A 1 188 ? -13.247 15.389 17.072 1.00 82.06 188 SER A C 1
ATOM 1450 O O . SER A 1 188 ? -13.056 15.179 15.878 1.00 82.06 188 SER A O 1
ATOM 1452 N N . GLN A 1 189 ? -13.688 16.576 17.511 1.00 79.31 189 GLN A N 1
ATOM 1453 C CA . GLN A 1 189 ? -13.945 17.711 16.609 1.00 79.31 189 GLN A CA 1
ATOM 1454 C C . GLN A 1 189 ? -12.656 18.191 15.926 1.00 79.31 189 GLN A C 1
ATOM 1456 O O . GLN A 1 189 ? -12.624 18.382 14.711 1.00 79.31 189 GLN A O 1
ATOM 1461 N N . LYS A 1 190 ? -11.560 18.324 16.686 1.00 80.56 190 LYS A N 1
ATOM 1462 C CA . LYS A 1 190 ? -10.244 18.694 16.134 1.00 80.56 190 LYS A CA 1
ATOM 1463 C C . LYS A 1 190 ? -9.687 17.616 15.206 1.00 80.56 190 LYS A C 1
ATOM 1465 O O . LYS A 1 190 ? -9.030 17.938 14.219 1.00 80.56 190 LYS A O 1
ATOM 1470 N N . LEU A 1 191 ? -9.916 16.343 15.538 1.00 81.06 191 LEU A N 1
ATOM 1471 C CA . LEU A 1 191 ? -9.532 15.213 14.696 1.00 81.06 191 LEU A CA 1
ATOM 1472 C C . LEU A 1 191 ? -10.297 15.228 13.365 1.00 81.06 191 LEU A C 1
ATOM 1474 O O . LEU A 1 191 ? -9.686 15.106 12.306 1.00 81.06 191 LEU A O 1
ATOM 1478 N N . ALA A 1 192 ? -11.612 15.445 13.409 1.00 80.94 192 ALA A N 1
ATOM 1479 C CA . ALA A 1 192 ? -12.469 15.479 12.230 1.00 80.94 192 ALA A CA 1
ATOM 1480 C C . ALA A 1 192 ? -12.033 16.524 11.197 1.00 80.94 192 ALA A C 1
ATOM 1482 O O . ALA A 1 192 ? -11.9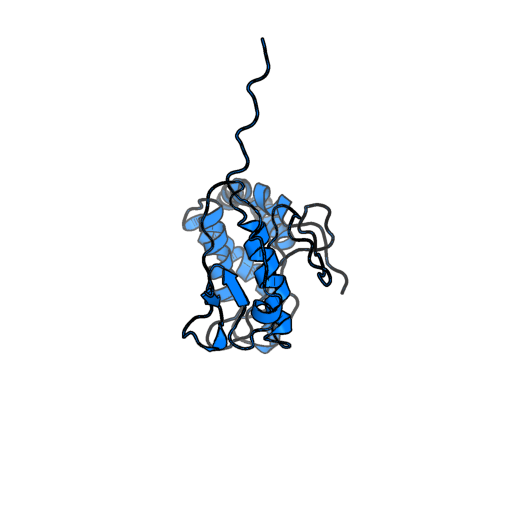77 16.210 10.011 1.00 80.94 192 ALA A O 1
ATOM 1483 N N . LEU A 1 193 ? -11.645 17.725 11.637 1.00 75.12 193 LEU A N 1
ATOM 1484 C CA . LEU A 1 193 ? -11.156 18.781 10.741 1.00 75.12 193 LEU A CA 1
ATOM 1485 C C . LEU A 1 193 ? -9.940 18.349 9.906 1.00 75.12 193 LEU A C 1
ATOM 1487 O O . LEU A 1 193 ? -9.788 18.797 8.774 1.00 75.12 193 LEU A O 1
ATOM 1491 N N . LYS A 1 194 ? -9.087 17.471 10.447 1.00 75.25 194 LYS A N 1
ATOM 1492 C CA . LYS A 1 194 ? -7.889 16.976 9.754 1.00 75.25 194 LYS A CA 1
ATOM 1493 C C . LYS A 1 194 ? -8.132 15.688 8.975 1.00 75.25 194 LYS A C 1
ATOM 1495 O O . LYS A 1 194 ? -7.533 15.500 7.925 1.00 75.25 194 LYS A O 1
ATOM 1500 N N . VAL A 1 195 ? -8.985 14.803 9.490 1.00 72.00 195 VAL A N 1
ATOM 1501 C CA . VAL A 1 195 ? -9.189 13.451 8.947 1.00 72.00 195 VAL A CA 1
ATOM 1502 C C . VAL A 1 195 ? -10.303 13.405 7.904 1.00 72.00 195 VAL A C 1
ATOM 1504 O O . VAL A 1 195 ? -10.161 12.706 6.907 1.00 72.00 195 VAL A O 1
ATOM 1507 N N . LEU A 1 196 ? -11.400 14.151 8.074 1.00 65.94 196 LEU A N 1
ATOM 1508 C CA . LEU A 1 196 ? -12.565 14.023 7.189 1.00 65.94 196 LEU A CA 1
ATOM 1509 C C . LEU A 1 196 ? -12.308 14.559 5.778 1.00 65.94 196 LEU A C 1
ATOM 1511 O O . LEU A 1 196 ? -12.818 13.976 4.824 1.00 65.94 196 LEU A O 1
ATOM 1515 N N . ALA A 1 197 ? -11.498 15.611 5.629 1.00 59.00 197 ALA A N 1
ATOM 1516 C CA . ALA A 1 197 ? -11.171 16.171 4.318 1.00 59.00 197 ALA A CA 1
ATOM 1517 C C . ALA A 1 197 ? -10.392 15.179 3.420 1.00 59.00 197 ALA A C 1
ATOM 1519 O O . ALA A 1 197 ? -10.831 14.974 2.294 1.00 59.00 197 ALA A O 1
ATOM 1520 N N . PRO A 1 198 ? -9.324 14.498 3.888 1.00 55.69 198 PRO A N 1
ATOM 1521 C CA . PRO A 1 198 ? -8.652 13.425 3.143 1.00 55.69 198 PRO A CA 1
ATOM 1522 C C . PRO A 1 198 ? -9.464 12.131 3.028 1.00 55.69 198 PRO A C 1
ATOM 1524 O O . PRO A 1 198 ? -9.448 11.494 1.985 1.00 55.69 198 PRO A O 1
ATOM 1527 N N . VAL A 1 199 ? -10.184 11.722 4.077 1.00 53.38 199 VAL A N 1
ATOM 1528 C CA . VAL A 1 199 ? -10.923 10.444 4.090 1.00 53.38 199 VAL A CA 1
ATOM 1529 C C . VAL A 1 199 ? -12.114 10.451 3.118 1.00 53.38 199 VAL A C 1
ATOM 1531 O O . VAL A 1 199 ? -12.486 9.402 2.597 1.00 53.38 199 VAL A O 1
ATOM 1534 N N . LEU A 1 200 ? -12.652 11.630 2.783 1.00 47.38 200 LEU A N 1
ATOM 1535 C CA . LEU A 1 200 ? -13.562 11.821 1.646 1.00 47.38 200 LEU A CA 1
ATOM 1536 C C . LEU A 1 200 ? -12.948 11.373 0.305 1.00 47.38 200 LEU A C 1
ATOM 1538 O O . LEU A 1 200 ? -13.683 10.865 -0.535 1.00 47.38 200 LEU A O 1
ATOM 1542 N N . TRP A 1 201 ? -11.627 11.494 0.114 1.00 41.81 201 TRP A N 1
ATOM 1543 C CA . TRP A 1 201 ? -10.935 11.038 -1.103 1.00 41.81 201 TRP A CA 1
ATOM 1544 C C . TRP A 1 201 ? -10.771 9.519 -1.174 1.00 41.81 201 TRP A C 1
ATOM 1546 O O . TRP A 1 201 ? -10.640 8.976 -2.266 1.00 41.81 201 TRP A O 1
ATOM 1556 N N . THR A 1 202 ? -10.773 8.824 -0.034 1.00 46.00 202 THR A N 1
ATOM 1557 C CA . THR A 1 202 ? -10.449 7.387 0.045 1.00 46.00 202 THR A CA 1
ATOM 1558 C C . THR A 1 202 ? -11.684 6.479 0.021 1.00 46.00 202 THR A C 1
ATOM 1560 O O . THR A 1 202 ? -11.543 5.260 0.051 1.00 46.00 202 THR A O 1
ATOM 1563 N N . ILE A 1 203 ? -12.908 7.022 0.008 1.00 43.47 203 ILE A N 1
ATOM 1564 C CA . ILE A 1 203 ? -14.112 6.214 0.232 1.00 43.47 203 ILE A CA 1
ATOM 1565 C C . ILE A 1 203 ? -15.212 6.548 -0.770 1.00 43.47 203 ILE A C 1
ATOM 1567 O O . ILE A 1 203 ? -15.989 7.481 -0.569 1.00 43.47 203 ILE A O 1
ATOM 1571 N N . ASN A 1 204 ? -15.408 5.649 -1.731 1.00 36.19 204 ASN A N 1
ATOM 1572 C CA . ASN A 1 204 ? -16.755 5.304 -2.154 1.00 36.19 204 ASN A CA 1
ATOM 1573 C C . ASN A 1 204 ? -16.940 3.782 -2.152 1.00 36.19 204 ASN A C 1
ATOM 1575 O O . ASN A 1 204 ? -16.274 3.058 -2.871 1.00 36.19 204 ASN A O 1
ATOM 1579 N N . ARG A 1 205 ? -17.844 3.363 -1.258 1.00 40.00 205 ARG A N 1
ATOM 1580 C CA . ARG A 1 205 ? -18.665 2.140 -1.206 1.00 40.00 205 ARG A CA 1
ATOM 1581 C C . ARG A 1 205 ? -18.032 0.799 -1.616 1.00 40.00 205 ARG A C 1
ATOM 1583 O O . ARG A 1 205 ? -17.711 0.586 -2.769 1.00 40.00 205 ARG A O 1
ATOM 1590 N N . LYS A 1 206 ? -18.047 -0.128 -0.642 1.00 42.66 206 LYS A N 1
ATOM 1591 C CA . LYS A 1 206 ? -18.144 -1.598 -0.765 1.00 42.66 206 LYS A CA 1
ATOM 1592 C C . LYS A 1 206 ? -17.814 -2.169 -2.151 1.00 42.66 206 LYS A C 1
ATOM 1594 O O . LYS A 1 206 ? -18.626 -2.063 -3.064 1.00 42.66 206 LYS A O 1
ATOM 1599 N N . VAL A 1 207 ? -16.711 -2.903 -2.230 1.00 36.25 207 VAL A N 1
ATOM 1600 C CA . VAL A 1 207 ? -16.468 -3.864 -3.309 1.00 36.25 207 VAL A CA 1
ATOM 1601 C C . VAL A 1 207 ? -17.444 -5.038 -3.117 1.00 36.25 207 VAL A C 1
ATOM 1603 O O . VAL A 1 207 ? -17.404 -5.664 -2.055 1.00 36.25 207 VAL A O 1
ATOM 1606 N N . PRO A 1 208 ? -18.347 -5.348 -4.065 1.00 32.97 208 PRO A N 1
ATOM 1607 C CA . PRO A 1 208 ? -18.833 -6.712 -4.193 1.00 32.97 208 PRO A CA 1
ATOM 1608 C C . PRO A 1 208 ? -17.680 -7.559 -4.744 1.00 32.97 208 PRO A C 1
ATOM 1610 O O . PRO A 1 208 ? -17.028 -7.156 -5.708 1.00 32.97 208 PRO A O 1
ATOM 1613 N N . VAL A 1 209 ? -17.411 -8.676 -4.068 1.00 37.47 209 VAL A N 1
ATOM 1614 C CA . VAL A 1 209 ? -16.466 -9.720 -4.498 1.00 37.47 209 VAL A CA 1
ATOM 1615 C C . VAL A 1 209 ? -16.855 -10.248 -5.875 1.00 37.47 209 VAL A C 1
ATOM 1617 O O . VAL A 1 209 ? -18.076 -10.426 -6.093 1.00 37.47 209 VAL A O 1
#

Sequence (209 aa):
MPSKPLPPPVLQPTQSLDLNEFNNPQGILLGDKCYWNPALLPNGHVAIIGTSGSGKTQTLKALAYELPRLFPNIKRIIIDYHGDQELPDEKCFSLSMNSPHGVNPLIIDQDAKGGGPALQAIAVAASLRKSLLMGANQEGLIIDILSKLYKSKGIIQEDNKTWTREPPTFYEMRKEIESRIQSGCKDSQKLALKVLAPVLWTINRKVPV

Organism: NCBI:txid533240

Radius of gyration: 24.19 Å; chains: 1; bounding box: 48×56×60 Å